Protein AF-A0A0L7LLS7-F1 (afdb_monomer)

Mean predicted aligned error: 15.56 Å

Solvent-accessible surface area (backbone atoms only — not comparable to full-atom values): 14323 Å² total; per-residue (Å²): 108,68,72,57,52,52,52,50,52,53,51,54,49,49,51,39,34,71,76,66,69,44,59,90,90,52,70,47,60,61,47,52,58,50,48,59,51,53,50,59,63,59,67,70,51,88,81,67,84,82,87,71,88,82,90,81,85,91,78,94,68,90,69,80,77,85,80,87,84,88,78,66,61,85,82,55,68,46,72,83,55,52,73,62,90,47,71,70,54,40,47,53,67,42,40,79,67,42,62,80,73,44,70,85,58,64,77,64,67,80,90,75,80,84,86,78,86,76,89,86,85,91,55,72,74,63,46,52,56,47,60,68,41,44,65,59,52,52,52,53,48,52,52,50,55,49,51,52,53,50,52,51,51,47,53,50,50,38,64,62,29,41,47,67,62,52,34,56,51,48,52,43,44,71,64,67,78,49,90,67,57,68,62,63,56,50,56,51,47,58,35,90,72,42,46,53,50,66,54,41,49,35,54,50,51,42,46,55,75,65,40,96,72,49,75,74,54,49,55,52,50,49,54,39,35,52,74,51,70,43,131

InterPro domains:
  IPR001619 Sec1-like protein [PF00995] (2-97)
  IPR001619 Sec1-like protein [PF00995] (98-221)
  IPR001619 Sec1-like protein [PTHR11679] (2-94)
  IPR027482 Sec1-like, domain 2 [G3DSA:3.40.50.1910] (1-133)
  IPR036045 Sec1-like superfamily [SSF56815] (2-230)

Radius of gyration: 28.23 Å; Cα contacts (8 Å, |Δi|>4): 105; chains: 1; bounding box: 62×73×53 Å

Sequence (231 aa):
MEAIMDNIVESLFSVFVTLGQNTKGNAAEMVAKKLDKKLRENLWDARNNLFHGNTGQSGSFSFTRPMLILLDRNIDMATPLHHTWTYQALAHDVSSEAEVKKLKSSMGLDAESDVALSMVSDNTQRLTSAVNSLPQLMEKKRLIDMHTTIATAILNSIKSRRLDSFFELEEKVMSKSSSVESKAVIDLISDPTAGTEEDKMRLFIIYYLCTDVSEDEYKKFEGALMAANCD

Structure (mmCIF, N/CA/C/O backbone):
data_AF-A0A0L7LLS7-F1
#
_entry.id   AF-A0A0L7LLS7-F1
#
loop_
_atom_site.group_PDB
_atom_site.id
_atom_site.type_symbol
_atom_site.label_atom_id
_atom_site.label_alt_id
_atom_site.label_comp_id
_atom_site.label_asym_id
_atom_site.label_entity_id
_atom_site.label_seq_id
_atom_site.pdbx_PDB_ins_code
_atom_site.Cartn_x
_atom_site.Cartn_y
_atom_site.Cartn_z
_atom_site.occupancy
_atom_site.B_iso_or_equiv
_atom_site.auth_seq_id
_atom_site.auth_comp_id
_atom_site.auth_asym_id
_atom_site.auth_atom_id
_atom_site.pdbx_PDB_model_num
ATOM 1 N N . MET A 1 1 ? -14.155 -18.221 -12.609 1.00 67.88 1 MET A N 1
ATOM 2 C CA . MET A 1 1 ? -13.076 -18.675 -11.706 1.00 67.88 1 MET A CA 1
ATOM 3 C C . MET A 1 1 ? -12.082 -19.550 -12.458 1.00 67.88 1 MET A C 1
ATOM 5 O O . MET A 1 1 ? -10.920 -19.186 -12.477 1.00 67.88 1 MET A O 1
ATOM 9 N N . GLU A 1 2 ? -12.525 -20.598 -13.161 1.00 74.88 2 GLU A N 1
ATOM 10 C CA . GLU A 1 2 ? -11.646 -21.446 -13.997 1.00 74.88 2 GLU A CA 1
ATOM 11 C C . GLU A 1 2 ? -10.817 -20.656 -15.018 1.00 74.88 2 GLU A C 1
ATOM 13 O O . GLU A 1 2 ? -9.599 -20.720 -14.967 1.00 74.88 2 GLU A O 1
ATOM 18 N N . ALA A 1 3 ? -11.437 -19.773 -15.807 1.00 88.06 3 ALA A N 1
ATOM 19 C CA . ALA A 1 3 ? -10.700 -18.927 -16.755 1.00 88.06 3 ALA A CA 1
ATOM 20 C C . ALA A 1 3 ? -9.621 -18.028 -16.104 1.00 88.06 3 ALA A C 1
ATOM 22 O O . ALA A 1 3 ? -8.613 -17.713 -16.724 1.00 88.06 3 ALA A O 1
ATOM 23 N N . ILE A 1 4 ? -9.816 -17.605 -14.848 1.00 82.62 4 ILE A N 1
ATOM 24 C CA . ILE A 1 4 ? -8.813 -16.814 -14.113 1.00 82.62 4 ILE A CA 1
ATOM 25 C C . ILE A 1 4 ? -7.659 -17.721 -13.676 1.00 82.62 4 ILE A C 1
ATOM 27 O O . ILE A 1 4 ? -6.502 -17.325 -13.783 1.00 82.62 4 ILE A O 1
ATOM 31 N N . MET A 1 5 ? -7.965 -18.938 -13.217 1.00 76.12 5 MET A N 1
ATOM 32 C CA . MET A 1 5 ? -6.947 -19.925 -12.855 1.00 76.12 5 MET A CA 1
ATOM 33 C C . MET A 1 5 ? -6.096 -20.314 -14.065 1.00 76.12 5 MET A C 1
ATOM 35 O O . MET A 1 5 ? -4.872 -20.315 -13.953 1.00 76.12 5 MET A O 1
ATOM 39 N N . ASP A 1 6 ? -6.717 -20.553 -15.219 1.00 75.81 6 ASP A N 1
ATOM 40 C CA . ASP A 1 6 ? -6.006 -20.880 -16.458 1.00 75.81 6 ASP A CA 1
ATOM 41 C C . ASP A 1 6 ? -5.061 -19.742 -16.869 1.00 75.81 6 ASP A C 1
ATOM 43 O O . ASP A 1 6 ? -3.876 -19.974 -17.106 1.00 75.81 6 ASP A O 1
ATOM 47 N N . ASN A 1 7 ? -5.529 -18.489 -16.809 1.00 86.44 7 ASN A N 1
ATOM 48 C CA . ASN A 1 7 ? -4.692 -17.315 -17.075 1.00 86.44 7 ASN A CA 1
ATOM 49 C C . ASN A 1 7 ? -3.502 -17.189 -16.103 1.00 86.44 7 ASN A C 1
ATOM 51 O O . ASN A 1 7 ? -2.398 -16.825 -16.520 1.00 86.44 7 ASN A O 1
ATOM 55 N N . ILE A 1 8 ? -3.699 -17.477 -14.809 1.00 81.44 8 ILE A N 1
ATOM 56 C CA . ILE A 1 8 ? -2.616 -17.463 -13.810 1.00 81.44 8 ILE A CA 1
ATOM 57 C C . ILE A 1 8 ? -1.585 -18.546 -14.143 1.00 81.44 8 ILE A C 1
ATOM 59 O O . ILE A 1 8 ? -0.383 -18.272 -14.136 1.00 81.44 8 ILE A O 1
ATOM 63 N N . VAL A 1 9 ? -2.039 -19.758 -14.468 1.00 78.25 9 VAL A N 1
ATOM 64 C CA . VAL A 1 9 ? -1.168 -20.887 -14.821 1.00 78.25 9 VAL A CA 1
ATOM 65 C C . VAL A 1 9 ? -0.362 -20.585 -16.085 1.00 78.25 9 VAL A C 1
ATOM 67 O O . VAL A 1 9 ? 0.855 -20.785 -16.091 1.00 78.25 9 VAL A O 1
ATOM 70 N N . GLU A 1 10 ? -0.995 -20.047 -17.129 1.00 77.44 10 GLU A N 1
ATOM 71 C CA . GLU A 1 10 ? -0.319 -19.650 -18.370 1.00 77.44 10 GLU A CA 1
ATOM 72 C C . GLU A 1 10 ? 0.699 -18.525 -18.143 1.00 77.44 10 GLU A C 1
ATOM 74 O O . GLU A 1 10 ? 1.818 -18.578 -18.664 1.00 77.44 10 GLU A O 1
ATOM 79 N N . SER A 1 11 ? 0.357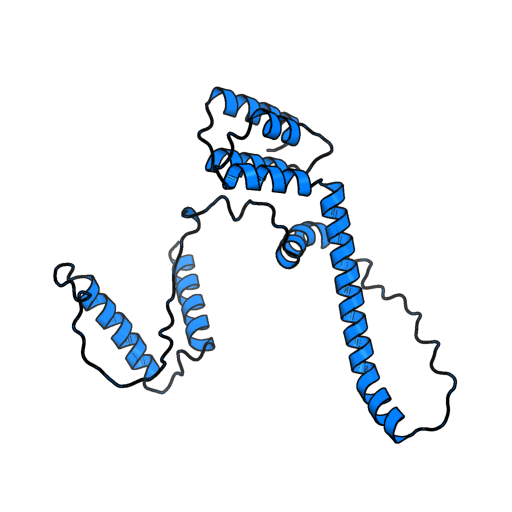 -17.538 -17.310 1.00 81.19 11 SER A N 1
ATOM 80 C CA . SER A 1 11 ? 1.253 -16.428 -16.967 1.00 81.19 11 SER A CA 1
ATOM 81 C C . SER A 1 11 ? 2.474 -16.907 -16.180 1.00 81.19 11 SER A C 1
ATOM 83 O O . SER A 1 11 ? 3.606 -16.566 -16.526 1.00 81.19 11 SER A O 1
ATOM 85 N N . LEU A 1 12 ? 2.275 -17.757 -15.164 1.00 78.56 12 LEU A N 1
ATOM 86 C CA . LEU A 1 12 ? 3.371 -18.371 -14.409 1.00 78.56 12 LEU A CA 1
ATOM 87 C C . LEU A 1 12 ? 4.253 -19.229 -15.322 1.00 78.56 12 LEU A C 1
ATOM 89 O O . LEU A 1 12 ? 5.480 -19.147 -15.255 1.00 78.56 12 LEU A O 1
ATOM 93 N N . PHE A 1 13 ? 3.646 -20.005 -16.223 1.00 74.56 13 PHE A N 1
ATOM 94 C CA . PHE A 1 13 ? 4.376 -20.789 -17.215 1.00 74.56 13 PHE A CA 1
ATOM 95 C C . PHE A 1 13 ? 5.236 -19.903 -18.131 1.00 74.56 13 PHE A C 1
ATOM 97 O O . PHE A 1 13 ? 6.405 -20.217 -18.358 1.00 74.56 13 PHE A O 1
ATOM 104 N N . SER A 1 14 ? 4.704 -18.772 -18.603 1.00 74.88 14 SER A N 1
ATOM 105 C CA . SER A 1 14 ? 5.445 -17.795 -19.413 1.00 74.88 14 SER A CA 1
ATOM 106 C C . SER A 1 14 ? 6.657 -17.218 -18.672 1.00 74.88 14 SER A C 1
ATOM 108 O O . SER A 1 14 ? 7.746 -17.119 -19.245 1.00 74.88 14 SER A O 1
ATOM 110 N N . VAL A 1 15 ? 6.514 -16.912 -17.377 1.00 77.38 15 VAL A N 1
ATOM 111 C CA . VAL A 1 15 ? 7.628 -16.456 -16.528 1.00 77.38 15 VAL A CA 1
ATOM 112 C C . VAL A 1 15 ? 8.714 -17.527 -16.439 1.00 77.38 15 VAL A C 1
ATOM 114 O O . VAL A 1 15 ? 9.890 -17.215 -16.625 1.00 77.38 15 VAL A O 1
ATOM 117 N N . PHE A 1 16 ? 8.348 -18.797 -16.243 1.00 66.44 16 PHE A N 1
ATOM 118 C CA . PHE A 1 16 ? 9.320 -19.893 -16.252 1.00 66.44 16 PHE A CA 1
ATOM 119 C C . PHE A 1 16 ? 10.030 -20.017 -17.604 1.00 66.44 16 PHE A C 1
ATOM 121 O O . PHE A 1 16 ? 11.257 -20.081 -17.647 1.00 66.44 16 PHE A O 1
ATOM 128 N N . VAL A 1 17 ? 9.297 -19.984 -18.717 1.00 65.25 17 VAL A N 1
ATOM 129 C CA . VAL A 1 17 ? 9.894 -20.020 -20.063 1.00 65.25 17 VAL A CA 1
ATOM 130 C C . VAL A 1 17 ? 10.884 -18.862 -20.258 1.00 65.25 17 VAL A C 1
ATOM 132 O O . VAL A 1 17 ? 12.006 -19.088 -20.713 1.00 65.25 17 VAL A O 1
ATOM 135 N N . THR A 1 18 ? 10.499 -17.648 -19.854 1.00 66.75 18 THR A N 1
ATOM 136 C CA . THR A 1 18 ? 11.281 -16.410 -20.026 1.00 66.75 18 THR A CA 1
ATOM 137 C C . THR A 1 18 ? 12.520 -16.360 -19.137 1.00 66.75 18 THR A C 1
ATOM 139 O O . THR A 1 18 ? 13.579 -15.935 -19.592 1.00 66.75 18 THR A O 1
ATOM 142 N N . LEU A 1 19 ? 12.447 -16.880 -17.908 1.00 64.38 19 LEU A N 1
ATOM 143 C CA . LEU A 1 19 ? 13.608 -17.074 -17.026 1.00 64.38 19 LEU A CA 1
ATOM 144 C C . LEU A 1 19 ? 14.576 -18.163 -17.540 1.00 64.38 19 LEU A C 1
ATOM 146 O O . LEU A 1 19 ? 15.466 -18.605 -16.813 1.00 64.38 19 LEU A O 1
ATOM 150 N N . GLY A 1 20 ? 14.406 -18.617 -18.787 1.00 52.91 20 GLY A N 1
ATOM 151 C CA . GLY A 1 20 ? 15.216 -19.651 -19.422 1.00 52.91 20 GLY A CA 1
ATOM 152 C C . GLY A 1 20 ? 14.898 -21.057 -18.920 1.00 52.91 20 GLY A C 1
ATOM 153 O O . GLY A 1 20 ? 15.636 -21.990 -19.224 1.00 52.91 20 GLY A O 1
ATOM 154 N N . GLN A 1 21 ? 13.802 -21.234 -18.176 1.00 53.66 21 GLN A N 1
ATOM 155 C CA . GLN A 1 21 ? 13.393 -22.524 -17.614 1.00 53.66 21 GLN A CA 1
ATOM 156 C C . GLN A 1 21 ? 12.500 -23.337 -18.562 1.00 53.66 21 GLN A C 1
ATOM 158 O O . GLN A 1 21 ? 11.900 -24.314 -18.123 1.00 53.66 21 GLN A O 1
ATOM 163 N N . ASN A 1 22 ? 12.411 -22.994 -19.857 1.00 47.44 22 ASN A N 1
ATOM 164 C CA . ASN A 1 22 ? 11.927 -23.932 -20.880 1.00 47.44 22 ASN A CA 1
ATOM 165 C C . ASN A 1 22 ? 12.306 -23.514 -22.313 1.00 47.44 22 ASN A C 1
ATOM 167 O O . ASN A 1 22 ? 11.596 -22.762 -22.976 1.00 47.44 22 ASN A O 1
ATOM 171 N N . THR A 1 23 ? 13.397 -24.074 -22.837 1.00 43.59 23 THR A N 1
ATOM 172 C CA . THR A 1 23 ? 13.680 -24.101 -24.278 1.00 43.59 23 THR A CA 1
ATOM 173 C C . THR A 1 23 ? 12.874 -25.236 -24.920 1.00 43.59 23 THR A C 1
ATOM 175 O O . THR A 1 23 ? 13.071 -26.410 -24.602 1.00 43.59 23 THR A O 1
ATOM 178 N N . LYS A 1 24 ? 11.930 -24.926 -25.820 1.00 45.88 24 LYS A N 1
ATOM 179 C CA . LYS A 1 24 ? 11.211 -25.978 -26.559 1.00 45.88 24 LYS A CA 1
ATOM 180 C C . LYS A 1 24 ? 12.079 -26.512 -27.698 1.00 45.88 24 LYS A C 1
ATOM 182 O O . LYS A 1 24 ? 12.560 -25.752 -28.532 1.00 45.88 24 LYS A O 1
ATOM 187 N N . GLY A 1 25 ? 12.264 -27.832 -27.687 1.00 46.75 25 GLY A N 1
ATOM 188 C CA . GLY A 1 25 ? 13.054 -28.609 -28.647 1.00 46.75 25 GLY A CA 1
ATOM 189 C C . GLY A 1 25 ? 14.036 -29.596 -28.002 1.00 46.75 25 GLY A C 1
ATOM 190 O O . GLY A 1 25 ? 14.553 -30.469 -28.689 1.00 46.75 25 GLY A O 1
ATOM 191 N N . ASN A 1 26 ? 14.285 -29.499 -26.691 1.00 52.91 26 ASN A N 1
ATOM 192 C CA . ASN A 1 26 ? 15.220 -30.376 -25.979 1.00 52.91 26 ASN A CA 1
ATOM 193 C C . ASN A 1 26 ? 14.684 -30.755 -24.579 1.00 52.91 26 ASN A C 1
ATOM 195 O O . ASN A 1 26 ? 13.595 -30.337 -24.194 1.00 52.91 26 ASN A O 1
ATOM 199 N N . ALA A 1 27 ? 15.437 -31.564 -23.828 1.00 48.50 27 ALA A N 1
ATOM 200 C CA . ALA A 1 27 ? 15.096 -32.262 -22.577 1.00 48.50 27 ALA A CA 1
ATOM 201 C C . ALA A 1 27 ? 14.239 -31.529 -21.508 1.00 48.50 27 ALA A C 1
ATOM 203 O O . ALA A 1 27 ? 13.643 -32.207 -20.671 1.00 48.50 27 ALA A O 1
ATOM 204 N N . ALA A 1 28 ? 14.122 -30.199 -21.524 1.00 46.31 28 ALA A N 1
ATOM 205 C CA . ALA A 1 28 ? 13.346 -29.407 -20.565 1.00 46.31 28 ALA A CA 1
ATOM 206 C C . ALA A 1 28 ? 11.835 -29.738 -20.557 1.00 46.31 28 ALA A C 1
ATOM 208 O O . ALA A 1 28 ? 11.249 -29.875 -19.484 1.00 46.31 28 ALA A O 1
ATOM 209 N N . GLU A 1 29 ? 11.215 -30.016 -21.714 1.00 57.31 29 GLU A N 1
ATOM 210 C CA . GLU A 1 29 ? 9.800 -30.435 -21.770 1.00 57.31 29 GLU A CA 1
ATOM 211 C C . GLU A 1 29 ? 9.583 -31.842 -21.171 1.00 57.31 29 GLU A C 1
ATOM 213 O O . GLU A 1 29 ? 8.598 -32.090 -20.469 1.00 57.31 29 GLU A O 1
ATOM 218 N N . MET A 1 30 ? 10.532 -32.764 -21.385 1.00 50.66 30 MET A N 1
ATOM 219 C CA . MET A 1 30 ? 10.508 -34.090 -20.753 1.00 50.66 30 MET A CA 1
ATOM 220 C C . MET A 1 30 ? 10.742 -34.003 -19.243 1.00 50.66 30 MET A C 1
ATOM 222 O O . MET A 1 30 ? 10.157 -34.783 -18.493 1.00 50.66 30 MET A O 1
ATOM 226 N N . VAL A 1 31 ? 11.555 -33.051 -18.782 1.00 51.22 31 VAL A N 1
ATOM 227 C CA . VAL A 1 31 ? 11.782 -32.797 -17.355 1.00 51.22 31 VAL A CA 1
ATOM 228 C C . VAL A 1 31 ? 10.549 -32.158 -16.708 1.00 51.22 31 VAL A C 1
ATOM 230 O O . VAL A 1 31 ? 10.161 -32.622 -15.644 1.00 51.22 31 VAL A O 1
ATOM 233 N N . ALA A 1 32 ? 9.857 -31.214 -17.355 1.00 52.72 32 ALA A N 1
ATOM 234 C CA . ALA A 1 32 ? 8.624 -30.610 -16.833 1.00 52.72 32 ALA A CA 1
ATOM 235 C C . ALA A 1 32 ? 7.467 -31.625 -16.715 1.00 52.72 32 ALA A C 1
ATOM 237 O O . ALA A 1 32 ? 6.837 -31.719 -15.663 1.00 52.72 32 ALA A O 1
ATOM 238 N N . LYS A 1 33 ? 7.253 -32.477 -17.733 1.00 56.69 33 LYS A N 1
ATOM 239 C CA . LYS A 1 33 ? 6.264 -33.578 -17.672 1.00 56.69 33 LYS A CA 1
ATOM 240 C C . LYS A 1 33 ? 6.640 -34.675 -16.657 1.00 56.69 33 LYS A C 1
ATOM 242 O O . LYS A 1 33 ? 5.753 -35.265 -16.043 1.00 56.69 33 LYS A O 1
ATOM 247 N N . LYS A 1 34 ? 7.935 -34.959 -16.440 1.00 53.25 34 LYS A N 1
ATOM 248 C CA . LYS A 1 34 ? 8.417 -35.952 -15.450 1.00 53.25 34 LYS A CA 1
ATOM 249 C C . LYS A 1 34 ? 8.446 -35.390 -14.020 1.00 53.25 34 LYS A C 1
ATOM 251 O O . LYS A 1 34 ? 8.280 -36.160 -13.080 1.00 53.25 34 LYS A O 1
ATOM 256 N N . LEU A 1 35 ? 8.608 -34.075 -13.859 1.00 53.53 35 LEU A N 1
ATOM 257 C CA . LEU A 1 35 ? 8.527 -33.352 -12.587 1.00 53.53 35 LEU A CA 1
ATOM 258 C C . LEU A 1 35 ? 7.075 -33.262 -12.100 1.00 53.53 35 LEU A C 1
ATOM 260 O O . LEU A 1 35 ? 6.813 -33.610 -10.953 1.00 53.53 35 LEU A O 1
ATOM 264 N N . ASP A 1 36 ? 6.135 -32.929 -12.989 1.00 54.88 36 ASP A N 1
ATOM 265 C CA . ASP A 1 36 ? 4.694 -32.923 -12.701 1.00 54.88 36 ASP A CA 1
ATOM 266 C C . ASP A 1 36 ? 4.163 -34.326 -12.331 1.00 54.88 36 ASP A C 1
ATOM 268 O O . ASP A 1 36 ? 3.412 -34.487 -11.368 1.00 54.88 36 ASP A O 1
ATOM 272 N N . LYS A 1 37 ? 4.648 -35.379 -13.011 1.00 60.44 37 LYS A N 1
ATOM 273 C CA . LYS A 1 37 ? 4.306 -36.775 -12.684 1.00 60.44 37 LYS A CA 1
ATOM 274 C C . LYS A 1 37 ? 4.916 -37.257 -11.354 1.00 60.44 37 LYS A C 1
ATOM 276 O O . LYS A 1 37 ? 4.242 -37.928 -10.580 1.00 60.44 37 LYS A O 1
ATOM 281 N N . LYS A 1 38 ? 6.168 -36.891 -11.046 1.00 46.69 38 LYS A N 1
ATOM 282 C CA . LYS A 1 38 ? 6.896 -37.355 -9.844 1.00 46.69 38 LYS A CA 1
ATOM 283 C C . LYS A 1 38 ? 6.544 -36.586 -8.560 1.00 46.69 38 LYS A C 1
ATOM 285 O O . LYS A 1 38 ? 6.716 -37.138 -7.473 1.00 46.69 38 LYS A O 1
ATOM 290 N N . LEU A 1 39 ? 6.028 -35.358 -8.684 1.00 49.91 39 LEU A N 1
ATOM 291 C CA . LEU 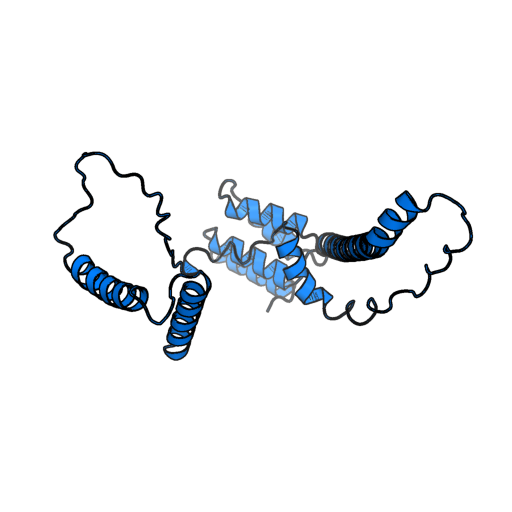A 1 39 ? 5.378 -34.611 -7.597 1.00 49.91 39 LEU A CA 1
ATOM 292 C C . LEU A 1 39 ? 4.020 -35.229 -7.232 1.00 49.91 39 LEU A C 1
ATOM 294 O O . LEU A 1 39 ? 3.749 -35.413 -6.050 1.00 49.91 39 LEU A O 1
ATOM 298 N N . ARG A 1 40 ? 3.209 -35.638 -8.220 1.00 51.75 40 ARG A N 1
ATOM 299 C CA . ARG A 1 40 ? 1.923 -36.322 -7.974 1.00 51.75 40 ARG A CA 1
ATOM 300 C C . ARG A 1 40 ? 2.080 -37.714 -7.354 1.00 51.75 40 ARG A C 1
ATOM 302 O O . ARG A 1 40 ? 1.283 -38.070 -6.498 1.00 51.75 40 ARG A O 1
ATOM 309 N N . GLU A 1 41 ? 3.108 -38.477 -7.734 1.00 52.22 41 GLU A N 1
ATOM 310 C CA . GLU A 1 41 ? 3.344 -39.832 -7.196 1.00 52.22 41 GLU A CA 1
ATOM 311 C C . GLU A 1 41 ? 3.921 -39.843 -5.763 1.00 52.22 41 GLU A C 1
ATOM 313 O O . GLU A 1 41 ? 3.645 -40.773 -5.018 1.00 52.22 41 GLU A O 1
ATOM 318 N N . ASN A 1 42 ? 4.678 -38.819 -5.337 1.00 42.16 42 ASN A N 1
ATOM 319 C CA . ASN A 1 42 ? 5.290 -38.780 -3.993 1.00 42.16 42 ASN A CA 1
ATOM 320 C C . ASN A 1 42 ? 4.556 -37.904 -2.965 1.00 42.16 42 ASN A C 1
ATOM 322 O O . ASN A 1 42 ? 4.875 -37.982 -1.783 1.00 42.16 42 ASN A O 1
ATOM 326 N N . LEU A 1 43 ? 3.599 -37.068 -3.376 1.00 49.75 43 LEU A N 1
ATOM 327 C CA . LEU A 1 43 ? 2.794 -36.273 -2.438 1.00 49.75 43 LEU A CA 1
ATOM 328 C C . LEU A 1 43 ? 1.504 -36.984 -2.000 1.00 49.75 43 LEU A C 1
ATOM 330 O O . LEU A 1 43 ? 0.910 -36.580 -1.005 1.00 49.75 43 LEU A O 1
ATOM 334 N N . TRP A 1 44 ? 1.082 -38.045 -2.701 1.00 50.72 44 TRP A N 1
ATOM 335 C CA . TRP A 1 44 ? -0.111 -38.819 -2.328 1.00 50.72 44 TRP A CA 1
ATOM 336 C C . TRP A 1 44 ? 0.179 -39.944 -1.318 1.00 50.72 44 TRP A C 1
ATOM 338 O O . TRP A 1 44 ? -0.712 -40.346 -0.573 1.00 50.72 44 TRP A O 1
ATOM 348 N N . ASP A 1 45 ? 1.431 -40.406 -1.219 1.00 46.78 45 ASP A N 1
ATOM 349 C CA . ASP A 1 45 ? 1.868 -41.371 -0.202 1.00 46.78 45 ASP A CA 1
ATOM 350 C C . ASP A 1 45 ? 2.389 -40.643 1.049 1.00 46.78 45 ASP A C 1
ATOM 352 O O . ASP A 1 45 ? 3.577 -40.639 1.381 1.00 46.78 45 ASP A O 1
ATOM 356 N N . ALA A 1 46 ? 1.458 -40.058 1.808 1.00 47.69 46 ALA A N 1
ATOM 357 C CA . ALA A 1 46 ? 1.674 -39.467 3.136 1.00 47.69 46 ALA A CA 1
ATOM 358 C C . ALA A 1 46 ? 2.045 -40.508 4.227 1.00 47.69 46 ALA A C 1
ATOM 360 O O . ALA A 1 46 ? 1.687 -40.374 5.398 1.00 47.69 46 ALA A O 1
ATOM 361 N N . ARG A 1 47 ? 2.750 -41.580 3.848 1.00 46.19 47 ARG A N 1
ATOM 362 C CA . ARG A 1 47 ? 3.258 -42.631 4.736 1.00 46.19 47 ARG A CA 1
ATOM 363 C C . ARG A 1 47 ? 4.764 -42.855 4.652 1.00 46.19 47 ARG A C 1
ATOM 365 O O . ARG A 1 47 ? 5.275 -43.605 5.478 1.00 46.19 47 ARG A O 1
ATOM 372 N N . ASN A 1 48 ? 5.485 -42.193 3.744 1.00 43.41 48 ASN A N 1
ATOM 373 C CA . ASN A 1 48 ? 6.937 -42.354 3.638 1.00 43.41 48 ASN A CA 1
ATOM 374 C C . ASN A 1 48 ? 7.666 -41.006 3.739 1.00 43.41 48 ASN A C 1
ATOM 376 O O . ASN A 1 48 ? 8.033 -40.375 2.750 1.00 43.41 48 ASN A O 1
ATOM 380 N N . ASN A 1 49 ? 7.869 -40.563 4.982 1.00 42.53 49 ASN A N 1
ATOM 381 C CA . ASN A 1 49 ? 8.652 -39.378 5.322 1.00 42.53 49 ASN A CA 1
ATOM 382 C C . ASN A 1 49 ? 10.129 -39.574 4.939 1.00 42.53 49 ASN A C 1
ATOM 384 O O . ASN A 1 49 ? 10.911 -40.125 5.709 1.00 42.53 49 ASN A O 1
ATOM 388 N N . LEU A 1 50 ? 10.516 -39.075 3.762 1.00 45.66 50 LEU A N 1
ATOM 389 C CA . LEU A 1 50 ? 11.880 -39.151 3.224 1.00 45.66 50 LEU A CA 1
ATOM 390 C C . LEU A 1 50 ? 12.691 -37.851 3.422 1.00 45.66 50 LEU A C 1
ATOM 392 O O . LEU A 1 50 ? 13.576 -37.537 2.629 1.00 45.66 50 LEU A O 1
ATOM 396 N N . PHE A 1 51 ? 12.388 -37.086 4.476 1.00 41.03 51 PHE A N 1
ATOM 397 C CA . PHE A 1 51 ? 13.158 -35.903 4.897 1.00 41.03 51 PHE A CA 1
ATOM 398 C C . PHE A 1 51 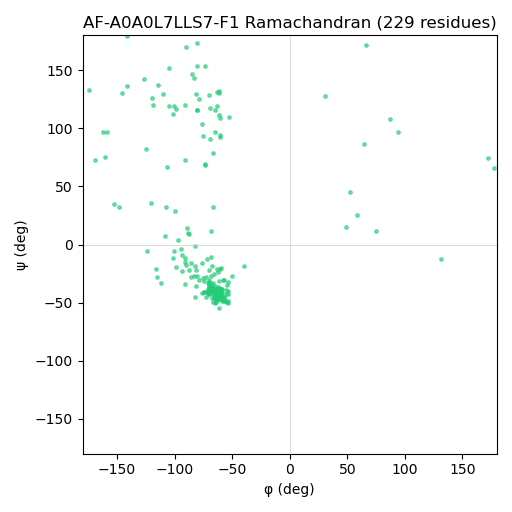? 13.708 -36.033 6.326 1.00 41.03 51 PHE A C 1
ATOM 400 O O . PHE A 1 51 ? 13.794 -35.053 7.057 1.00 41.03 51 PHE A O 1
ATOM 407 N N . HIS A 1 52 ? 14.107 -37.243 6.726 1.00 37.16 52 HIS A N 1
ATOM 408 C CA . HIS A 1 52 ? 15.071 -37.431 7.812 1.00 37.16 52 HIS A CA 1
ATOM 409 C C . HIS A 1 52 ? 16.297 -38.163 7.258 1.00 37.16 52 HIS A C 1
ATOM 411 O O . HIS A 1 52 ? 16.174 -39.146 6.531 1.00 37.16 52 HIS A O 1
ATOM 417 N N . GLY A 1 53 ? 17.462 -37.554 7.484 1.00 40.81 53 GLY A N 1
ATOM 418 C CA . GLY A 1 53 ? 18.617 -37.639 6.598 1.00 40.81 53 GLY A CA 1
ATOM 419 C C . GLY A 1 53 ? 19.490 -38.885 6.696 1.00 40.81 53 GLY A C 1
ATOM 420 O O . GLY A 1 53 ? 19.377 -39.698 7.607 1.00 40.81 53 GLY A O 1
ATOM 421 N N . ASN A 1 54 ? 20.450 -38.958 5.771 1.00 33.06 54 ASN A N 1
ATOM 422 C CA . ASN A 1 54 ? 21.737 -39.561 6.075 1.00 33.06 54 ASN A CA 1
ATOM 423 C C . ASN A 1 54 ? 22.872 -38.859 5.316 1.00 33.06 54 ASN A C 1
ATOM 425 O O . ASN A 1 54 ? 22.802 -38.602 4.115 1.00 33.06 54 ASN A O 1
ATOM 429 N N . THR A 1 55 ? 23.897 -38.519 6.082 1.00 49.12 55 THR A N 1
ATOM 430 C CA . THR A 1 55 ? 25.154 -37.861 5.724 1.00 49.12 55 THR A CA 1
ATOM 431 C C . THR A 1 55 ? 25.995 -38.699 4.757 1.00 49.12 55 THR A C 1
ATOM 433 O O . THR A 1 55 ? 26.252 -39.866 5.044 1.00 49.12 55 THR A O 1
ATOM 436 N N . GLY A 1 56 ? 26.488 -38.110 3.657 1.00 35.84 56 GLY A N 1
ATOM 437 C CA . GLY A 1 56 ? 27.376 -38.822 2.723 1.00 35.84 56 GLY A CA 1
ATOM 438 C C . GLY A 1 56 ? 27.812 -38.048 1.471 1.00 35.84 56 GLY A C 1
ATOM 439 O O . GLY A 1 56 ? 27.421 -38.403 0.372 1.00 35.84 56 GLY A O 1
ATOM 440 N N . GLN A 1 57 ? 28.587 -36.980 1.675 1.00 40.69 57 GLN A N 1
ATOM 441 C CA . GLN A 1 57 ? 29.622 -36.377 0.808 1.00 40.69 57 GLN A CA 1
ATOM 442 C C . GLN A 1 57 ? 29.572 -36.418 -0.750 1.00 40.69 57 GLN A C 1
ATOM 444 O O . GLN A 1 57 ? 29.685 -37.459 -1.386 1.00 40.69 57 GLN A O 1
ATOM 449 N N . SER A 1 58 ? 29.708 -35.193 -1.294 1.00 40.31 58 SER A N 1
ATOM 450 C CA . SER A 1 58 ? 30.649 -34.764 -2.357 1.00 40.31 58 SER A CA 1
ATOM 451 C C . SER A 1 58 ? 30.208 -34.771 -3.829 1.00 40.31 58 SER A C 1
ATOM 453 O O . SER A 1 58 ? 30.364 -35.742 -4.560 1.00 40.31 58 SER A O 1
ATOM 455 N N . GLY A 1 59 ? 29.793 -33.581 -4.286 1.00 38.34 59 GLY A N 1
ATOM 456 C CA . GLY A 1 59 ? 29.629 -33.201 -5.692 1.00 38.34 59 GLY A CA 1
ATOM 457 C C . GLY A 1 59 ? 28.965 -31.827 -5.818 1.00 38.34 59 GLY A C 1
ATOM 458 O O . GLY A 1 59 ? 27.772 -31.741 -6.087 1.00 38.34 59 GLY A O 1
ATOM 459 N N . SER A 1 60 ? 29.716 -30.754 -5.543 1.00 46.12 60 SER A N 1
ATOM 460 C CA . SER A 1 60 ? 29.224 -29.368 -5.564 1.00 46.12 60 SER A CA 1
ATOM 461 C C . SER A 1 60 ? 28.911 -28.907 -6.992 1.00 46.12 60 SER A C 1
ATOM 463 O O . SER A 1 60 ? 29.768 -28.368 -7.688 1.00 46.12 60 SER A O 1
ATOM 465 N N . PHE A 1 61 ? 27.669 -29.112 -7.428 1.00 41.62 61 PHE A N 1
ATOM 466 C CA . PHE A 1 61 ? 27.042 -28.270 -8.439 1.00 41.62 61 PHE A CA 1
ATOM 467 C C . PHE A 1 61 ? 26.102 -27.317 -7.706 1.00 41.62 61 PHE A C 1
ATOM 469 O O . PHE A 1 61 ? 25.099 -27.755 -7.140 1.00 41.62 61 PHE A O 1
ATOM 476 N N . SER A 1 62 ? 26.413 -26.019 -7.700 1.00 41.50 62 SER A N 1
ATOM 477 C CA . SER A 1 62 ? 25.520 -24.992 -7.161 1.00 41.50 62 SER A CA 1
ATOM 478 C C . SER A 1 62 ? 24.347 -24.765 -8.121 1.00 41.50 62 SER A C 1
ATOM 480 O O . SER A 1 62 ? 24.239 -23.732 -8.778 1.00 41.50 62 SER A O 1
ATOM 482 N N . PHE A 1 63 ? 23.464 -25.751 -8.238 1.00 46.34 63 PHE A N 1
ATOM 483 C CA . PHE A 1 63 ? 22.132 -25.517 -8.768 1.00 46.34 63 PHE A CA 1
ATOM 484 C C . PHE A 1 63 ? 21.338 -24.833 -7.664 1.00 46.34 63 PHE A C 1
ATOM 486 O O . PHE A 1 63 ? 20.916 -25.472 -6.698 1.00 46.34 63 PHE A O 1
ATOM 493 N N . THR A 1 64 ? 21.145 -23.523 -7.791 1.00 45.47 64 THR A N 1
ATOM 494 C CA . THR A 1 64 ? 20.106 -22.815 -7.051 1.00 45.47 64 THR A CA 1
ATOM 495 C C . THR A 1 64 ? 18.776 -23.427 -7.475 1.00 45.47 64 THR A C 1
ATOM 497 O O . THR A 1 64 ? 18.238 -23.091 -8.522 1.00 45.47 64 THR A O 1
ATOM 500 N N . ARG A 1 65 ? 18.270 -24.416 -6.726 1.00 53.91 65 ARG A N 1
ATOM 501 C CA . ARG A 1 65 ? 16.930 -24.958 -6.968 1.00 53.91 65 ARG A CA 1
ATOM 502 C C . ARG A 1 65 ? 15.943 -23.809 -6.762 1.00 53.91 65 ARG A C 1
ATOM 504 O O . ARG A 1 65 ? 15.823 -23.351 -5.625 1.00 53.91 65 ARG A O 1
ATOM 511 N N . PRO A 1 66 ? 15.278 -23.314 -7.817 1.00 60.50 66 PRO A N 1
ATOM 512 C CA . PRO A 1 66 ? 14.351 -22.213 -7.653 1.00 60.50 66 PRO A CA 1
ATOM 513 C C . PRO A 1 66 ? 13.131 -22.724 -6.883 1.00 60.50 66 PRO A C 1
ATO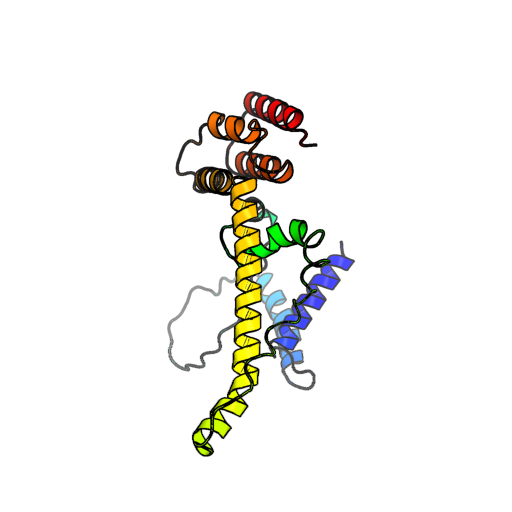M 515 O O . PRO A 1 66 ? 12.556 -23.758 -7.225 1.00 60.50 66 PRO A O 1
ATOM 518 N N . MET A 1 67 ? 12.765 -22.016 -5.819 1.00 70.56 67 MET A N 1
ATOM 519 C CA . MET A 1 67 ? 11.559 -22.273 -5.039 1.00 70.56 67 MET A CA 1
ATOM 520 C C . MET A 1 67 ? 10.499 -21.260 -5.467 1.00 70.56 67 MET A C 1
ATOM 522 O O . MET A 1 67 ? 10.712 -20.058 -5.329 1.00 70.56 67 MET A O 1
ATOM 526 N N . LEU A 1 68 ? 9.370 -21.741 -5.990 1.00 76.69 68 LEU A N 1
ATOM 527 C CA . LEU A 1 68 ? 8.175 -20.919 -6.167 1.00 76.69 68 LEU A CA 1
ATOM 528 C C . LEU A 1 68 ? 7.325 -21.048 -4.904 1.00 76.69 68 LEU A C 1
ATOM 530 O O . LEU A 1 68 ? 6.897 -22.150 -4.565 1.00 76.69 68 LEU A O 1
ATOM 534 N N . ILE A 1 69 ? 7.082 -19.928 -4.228 1.00 78.44 69 ILE A N 1
ATOM 535 C CA . ILE A 1 69 ? 6.153 -19.852 -3.101 1.00 78.44 69 ILE A CA 1
ATOM 536 C C . ILE A 1 69 ? 4.890 -19.165 -3.613 1.00 78.44 69 ILE A C 1
ATOM 538 O O . ILE A 1 69 ? 4.947 -18.029 -4.078 1.00 78.44 69 ILE A O 1
ATOM 542 N N . LEU A 1 70 ? 3.763 -19.869 -3.547 1.00 79.94 70 LEU A N 1
ATOM 543 C CA . LEU A 1 70 ? 2.451 -19.302 -3.828 1.00 79.94 70 LEU A CA 1
ATOM 544 C C . LEU A 1 70 ? 1.794 -18.965 -2.497 1.00 79.94 70 LEU A C 1
ATOM 546 O O . LEU A 1 70 ? 1.559 -19.852 -1.678 1.00 79.94 70 LEU A O 1
ATOM 550 N N . LEU A 1 71 ? 1.537 -17.678 -2.293 1.00 80.81 71 LEU A N 1
ATOM 551 C CA . LEU A 1 71 ? 0.821 -17.164 -1.137 1.00 80.81 71 LEU A CA 1
ATOM 552 C C . LEU A 1 71 ? -0.493 -16.565 -1.619 1.00 80.81 71 LEU A C 1
ATOM 554 O O . LEU A 1 71 ? -0.533 -15.867 -2.634 1.00 80.81 71 LEU A O 1
ATOM 558 N N . ASP A 1 72 ? -1.552 -16.840 -0.878 1.00 86.31 72 ASP A N 1
ATOM 559 C CA . ASP A 1 72 ? -2.823 -16.151 -1.031 1.00 86.31 72 ASP A CA 1
ATOM 560 C C . ASP A 1 72 ? -2.781 -14.857 -0.201 1.00 86.31 72 ASP A C 1
ATOM 562 O O . ASP A 1 72 ? -2.135 -14.793 0.845 1.00 86.31 72 ASP A O 1
ATOM 566 N N . ARG A 1 73 ? -3.445 -13.803 -0.677 1.00 84.62 73 ARG A N 1
ATOM 567 C CA . ARG A 1 73 ? -3.520 -12.499 -0.005 1.00 84.62 73 ARG A CA 1
ATOM 568 C C . ARG A 1 73 ? -4.311 -12.555 1.296 1.00 84.62 73 ARG A C 1
ATOM 570 O O . ARG A 1 73 ? -4.136 -11.677 2.130 1.00 84.62 73 ARG A O 1
ATOM 577 N N . ASN A 1 74 ? -5.127 -13.589 1.496 1.00 83.19 74 ASN A N 1
ATOM 578 C CA . ASN A 1 74 ? -5.808 -13.825 2.770 1.00 83.19 74 ASN A CA 1
ATOM 579 C C . ASN A 1 74 ? -4.850 -14.018 3.962 1.00 83.19 74 ASN A C 1
ATOM 581 O O . ASN A 1 74 ? -5.276 -13.833 5.098 1.00 83.19 74 ASN A O 1
ATOM 585 N N . ILE A 1 75 ? -3.576 -14.358 3.721 1.00 84.44 75 ILE A N 1
ATOM 586 C CA . ILE A 1 75 ? -2.578 -14.507 4.785 1.00 84.44 75 ILE A CA 1
ATOM 587 C C . ILE A 1 75 ? -2.237 -13.163 5.433 1.00 84.44 75 ILE A C 1
ATOM 589 O O . ILE A 1 75 ? -1.834 -13.130 6.593 1.00 84.44 75 ILE A O 1
ATOM 593 N N . ASP A 1 76 ? -2.386 -12.069 4.680 1.00 84.94 76 ASP A N 1
ATOM 594 C CA . ASP A 1 76 ? -2.058 -10.721 5.119 1.00 84.94 76 ASP A CA 1
ATOM 595 C C . ASP A 1 76 ? -2.809 -9.670 4.288 1.00 84.94 76 ASP A C 1
ATOM 597 O O . ASP A 1 76 ? -2.402 -9.271 3.189 1.00 84.94 76 ASP A O 1
ATOM 601 N N . MET A 1 77 ? -3.930 -9.219 4.847 1.00 85.50 77 MET A N 1
ATOM 602 C CA . MET A 1 77 ? -4.752 -8.152 4.279 1.00 85.50 77 MET A CA 1
ATOM 603 C C . MET A 1 77 ? -4.369 -6.757 4.790 1.00 85.50 77 MET A C 1
ATOM 605 O O . MET A 1 77 ? -4.831 -5.774 4.216 1.00 85.50 77 MET A O 1
ATOM 609 N N . ALA A 1 78 ? -3.531 -6.651 5.828 1.00 85.88 78 ALA A N 1
ATOM 610 C CA . ALA A 1 78 ? -3.165 -5.370 6.432 1.00 85.88 78 ALA A CA 1
ATOM 611 C C . ALA A 1 78 ? -2.036 -4.681 5.650 1.00 85.88 78 ALA A C 1
ATOM 613 O O . ALA A 1 78 ? -2.150 -3.504 5.312 1.00 85.88 78 ALA A O 1
ATOM 614 N N . THR A 1 79 ? -0.989 -5.422 5.268 1.00 88.44 79 THR A N 1
ATOM 615 C CA . THR A 1 79 ? 0.161 -4.879 4.516 1.00 88.44 79 THR A CA 1
ATOM 616 C C . THR A 1 79 ? -0.207 -4.133 3.225 1.00 88.44 79 THR A C 1
ATOM 618 O O . THR A 1 79 ? 0.405 -3.107 2.944 1.00 88.44 79 THR A O 1
ATOM 621 N N . PRO A 1 80 ? -1.181 -4.583 2.413 1.00 86.44 80 PRO A N 1
ATOM 622 C CA . PRO A 1 80 ? -1.577 -3.869 1.198 1.00 86.44 80 PRO A CA 1
ATOM 623 C C . PRO A 1 80 ? -2.315 -2.551 1.437 1.00 86.44 80 PRO A C 1
ATOM 625 O O . PRO A 1 80 ? -2.405 -1.745 0.516 1.00 86.44 80 PRO A O 1
ATOM 628 N N . LEU A 1 81 ? -2.913 -2.390 2.618 1.00 87.69 81 LEU A N 1
ATOM 629 C CA . LEU A 1 81 ? -3.674 -1.202 3.002 1.00 87.69 81 LEU A CA 1
ATOM 630 C C . LEU A 1 81 ? -2.803 -0.190 3.748 1.00 87.69 81 LEU A C 1
ATOM 632 O O . LEU A 1 81 ? -3.141 0.988 3.769 1.00 87.69 81 LEU A O 1
ATOM 636 N N . HIS A 1 82 ? -1.709 -0.660 4.349 1.00 89.00 82 HIS A N 1
ATOM 637 C CA . HIS A 1 82 ? -0.760 0.142 5.104 1.00 89.00 82 HIS A CA 1
ATOM 638 C C . HIS A 1 82 ? -0.108 1.211 4.226 1.00 89.00 82 HIS A C 1
ATOM 640 O O . HIS A 1 82 ? 0.429 0.915 3.152 1.00 89.00 82 HIS A O 1
ATOM 646 N N . HIS A 1 83 ? -0.078 2.445 4.719 1.00 89.19 83 HIS A N 1
ATOM 647 C CA . HIS A 1 83 ? 0.630 3.530 4.065 1.00 89.19 83 HIS A CA 1
ATOM 648 C C . HIS A 1 83 ? 2.117 3.201 3.997 1.00 89.19 83 HIS A C 1
ATOM 650 O O . HIS A 1 83 ? 2.753 2.809 4.969 1.00 89.19 83 HIS A O 1
ATOM 656 N N . THR A 1 84 ? 2.720 3.334 2.827 1.00 86.00 84 THR A N 1
ATOM 657 C CA . THR A 1 84 ? 4.1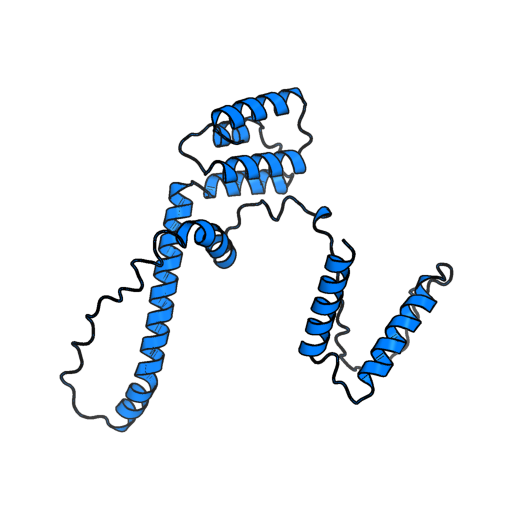37 3.005 2.653 1.00 86.00 84 THR A CA 1
ATOM 658 C C . THR A 1 84 ? 4.976 4.273 2.561 1.00 86.00 84 THR A C 1
ATOM 660 O O . THR A 1 84 ? 4.516 5.304 2.086 1.00 86.00 84 THR A O 1
ATOM 663 N N . TRP A 1 85 ? 6.244 4.198 2.978 1.00 85.94 85 TRP A N 1
ATOM 664 C CA . TRP A 1 85 ? 7.177 5.335 2.904 1.00 85.94 85 TRP A CA 1
ATOM 665 C C . TRP A 1 85 ? 8.263 5.173 1.831 1.00 85.94 85 TRP A C 1
ATOM 667 O O . TRP A 1 85 ? 9.216 5.949 1.749 1.00 85.94 85 TRP A O 1
ATOM 677 N N . THR A 1 86 ? 8.167 4.138 0.996 1.00 88.25 86 THR A N 1
ATOM 678 C CA . THR A 1 86 ? 9.163 3.919 -0.060 1.00 88.25 86 THR A CA 1
ATOM 679 C C . T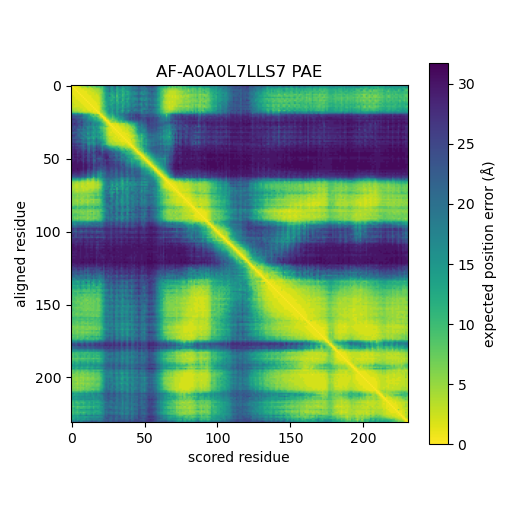HR A 1 86 ? 8.840 4.774 -1.280 1.00 88.25 86 THR A C 1
ATOM 681 O O . THR A 1 86 ? 7.678 4.936 -1.638 1.00 88.25 86 THR A O 1
ATOM 684 N N . TYR A 1 87 ? 9.870 5.301 -1.953 1.00 85.88 87 TYR A N 1
ATOM 685 C CA . TYR A 1 87 ? 9.687 6.180 -3.114 1.00 85.88 87 TYR A CA 1
ATOM 686 C C . TYR A 1 87 ? 8.798 5.558 -4.199 1.00 85.88 87 TYR A C 1
ATOM 688 O O . TYR A 1 87 ? 7.935 6.238 -4.735 1.00 85.88 87 TYR A O 1
ATOM 696 N N . GLN A 1 88 ? 8.983 4.271 -4.506 1.00 85.69 88 GLN A N 1
ATOM 697 C CA . GLN A 1 88 ? 8.209 3.582 -5.539 1.00 85.69 88 GLN A CA 1
ATOM 698 C C . GLN A 1 88 ? 6.731 3.436 -5.164 1.00 85.69 88 GLN A C 1
ATOM 700 O O . GLN A 1 88 ? 5.869 3.634 -6.016 1.00 85.69 88 GLN A O 1
ATOM 705 N N . ALA A 1 89 ? 6.441 3.088 -3.913 1.00 84.19 89 ALA A N 1
ATOM 706 C CA . ALA A 1 89 ? 5.072 2.867 -3.474 1.00 84.19 89 ALA A CA 1
ATOM 707 C C . ALA A 1 89 ? 4.326 4.197 -3.279 1.00 84.19 89 ALA A C 1
ATOM 709 O O . ALA A 1 89 ? 3.246 4.365 -3.828 1.00 84.19 89 ALA A O 1
ATOM 710 N N . LEU A 1 90 ? 4.975 5.210 -2.692 1.00 84.75 90 LEU A N 1
ATOM 711 C CA . LEU A 1 90 ? 4.451 6.579 -2.668 1.00 84.75 90 LEU A CA 1
ATOM 712 C C . LEU A 1 90 ? 4.249 7.147 -4.074 1.00 84.75 90 LEU A C 1
ATOM 714 O O . LEU A 1 90 ? 3.281 7.856 -4.319 1.00 84.75 90 LEU A O 1
ATOM 718 N N . ALA A 1 91 ? 5.154 6.856 -5.013 1.00 83.00 91 ALA A N 1
ATOM 719 C CA . ALA A 1 91 ? 4.967 7.262 -6.398 1.00 83.00 91 ALA A CA 1
ATOM 720 C C . ALA A 1 91 ? 3.734 6.591 -7.005 1.00 83.00 91 ALA A C 1
ATOM 722 O O . ALA A 1 91 ? 2.985 7.273 -7.684 1.00 83.00 91 ALA A O 1
ATOM 723 N N . HIS A 1 92 ? 3.495 5.305 -6.747 1.00 82.38 92 HIS A N 1
ATOM 724 C CA . HIS A 1 92 ? 2.298 4.601 -7.210 1.00 82.38 92 HIS A CA 1
ATOM 725 C C . HIS A 1 92 ? 1.011 5.183 -6.597 1.00 82.38 92 HIS A C 1
ATOM 727 O O . HIS A 1 92 ? 0.078 5.510 -7.331 1.00 82.38 92 HIS A O 1
ATOM 733 N N . ASP A 1 93 ? 1.004 5.402 -5.282 1.00 77.06 93 ASP A N 1
ATOM 734 C CA . ASP A 1 93 ? -0.156 5.904 -4.535 1.00 77.06 93 ASP A CA 1
ATOM 735 C C . ASP A 1 93 ? -0.468 7.371 -4.851 1.00 77.06 93 ASP A C 1
ATOM 737 O O . ASP A 1 93 ? -1.625 7.777 -4.868 1.00 77.06 93 ASP A O 1
ATOM 741 N N . VAL A 1 94 ? 0.555 8.177 -5.149 1.00 68.31 94 VAL A N 1
ATOM 742 C CA . VAL A 1 94 ? 0.385 9.563 -5.603 1.00 68.31 94 VAL A CA 1
ATOM 743 C C . VAL A 1 94 ? 0.111 9.624 -7.106 1.00 68.31 94 VAL A C 1
ATOM 745 O O . VAL A 1 94 ? -0.528 10.569 -7.551 1.00 68.31 94 VAL A O 1
ATOM 748 N N . SER A 1 95 ? 0.563 8.656 -7.914 1.00 63.69 95 SER A N 1
ATOM 749 C CA . SER A 1 95 ? 0.345 8.651 -9.371 1.00 63.69 95 SER A CA 1
ATOM 750 C C . SER A 1 95 ? -1.126 8.461 -9.722 1.00 63.69 95 SER A C 1
ATOM 752 O O . SER A 1 95 ? -1.604 9.130 -10.635 1.00 63.69 95 SER A O 1
ATOM 754 N N . SER A 1 96 ? -1.869 7.649 -8.962 1.00 59.25 96 SER A N 1
ATOM 755 C CA . SER A 1 96 ? -3.327 7.542 -9.127 1.00 59.25 96 SER A CA 1
ATOM 756 C C . SER A 1 96 ? -4.033 8.902 -8.962 1.00 59.25 96 SER A C 1
ATOM 758 O O . SER A 1 96 ? -5.023 9.173 -9.638 1.00 59.25 96 SER A O 1
ATOM 760 N N . GLU A 1 97 ? -3.475 9.801 -8.144 1.00 54.88 97 GLU A N 1
ATOM 761 C CA . GLU A 1 97 ? -3.980 11.159 -7.898 1.00 54.88 97 GLU A CA 1
ATOM 762 C C . GLU A 1 97 ? -3.367 12.212 -8.861 1.00 54.88 97 GLU A C 1
ATOM 764 O O . GLU A 1 97 ? -4.017 13.176 -9.277 1.00 54.88 97 GLU A O 1
ATOM 769 N N . ALA A 1 98 ? -2.101 12.031 -9.257 1.00 51.28 98 ALA A N 1
ATOM 770 C CA . ALA A 1 98 ? -1.285 12.994 -10.002 1.00 51.28 98 ALA A CA 1
ATOM 771 C C . ALA A 1 98 ? -1.380 12.867 -11.533 1.00 51.28 98 ALA A C 1
ATOM 773 O O . ALA A 1 98 ? -1.062 13.835 -12.242 1.00 51.28 98 ALA A O 1
ATOM 774 N N . GLU A 1 99 ? -1.856 11.733 -12.059 1.00 52.41 99 GLU A N 1
ATOM 775 C CA . GLU A 1 99 ? -2.048 11.533 -13.502 1.00 52.41 99 GLU A CA 1
ATOM 776 C C . GLU A 1 99 ? -3.095 12.487 -14.106 1.00 52.41 99 GLU A C 1
ATOM 778 O O . GLU A 1 99 ? -3.027 12.807 -15.295 1.00 52.41 99 GLU A O 1
ATOM 783 N N . VAL A 1 100 ? -4.002 13.056 -13.302 1.00 51.47 100 VAL A N 1
ATOM 784 C CA . VAL A 1 100 ? -5.088 13.906 -13.822 1.00 51.47 100 VAL A CA 1
ATOM 785 C C . VAL A 1 100 ? -4.679 15.378 -14.005 1.00 51.47 100 VAL A C 1
ATOM 787 O O . VAL A 1 100 ? -5.213 16.049 -14.893 1.00 51.47 100 VAL A O 1
ATOM 790 N 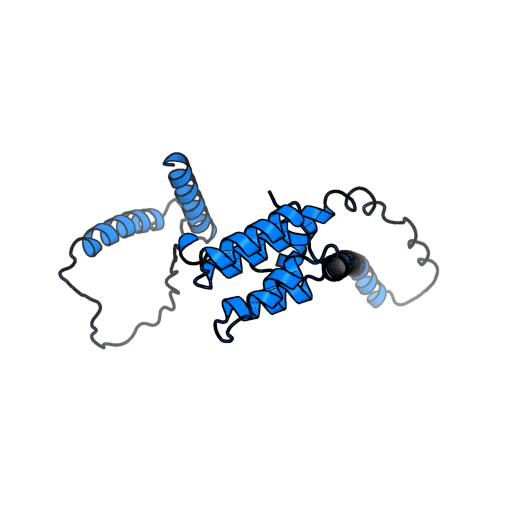N . LYS A 1 101 ? -3.714 15.908 -13.229 1.00 48.97 101 LYS A N 1
ATOM 791 C CA . LYS A 1 101 ? -3.455 17.370 -13.179 1.00 48.97 101 LYS A CA 1
ATOM 792 C C . LYS A 1 101 ? -2.086 17.837 -13.689 1.00 48.97 101 LYS A C 1
ATOM 794 O O . LYS A 1 101 ? -1.976 19.002 -14.063 1.00 48.97 101 LYS A O 1
ATOM 799 N N . LYS A 1 102 ? -1.059 16.975 -13.749 1.00 52.53 102 LYS A N 1
ATOM 800 C CA . LYS A 1 102 ? 0.322 17.387 -14.104 1.00 52.53 102 LYS A CA 1
ATOM 801 C C . LYS A 1 102 ? 0.828 16.867 -15.453 1.00 52.53 102 LYS A C 1
ATOM 803 O O . LYS A 1 102 ? 1.522 17.606 -16.150 1.00 52.53 102 LYS A O 1
ATOM 808 N N . LEU A 1 103 ? 0.411 15.669 -15.878 1.00 51.62 103 LEU A N 1
ATOM 809 C CA . LEU A 1 103 ? 0.801 15.109 -17.183 1.00 51.62 103 LEU A CA 1
ATOM 810 C C . LEU A 1 103 ? 0.316 15.955 -18.379 1.00 51.62 103 LEU A C 1
ATOM 812 O O . LEU A 1 103 ? 0.944 15.928 -19.432 1.00 51.62 103 LEU A O 1
ATOM 816 N N . LYS A 1 104 ? -0.744 16.764 -18.216 1.00 51.19 104 LYS A N 1
ATOM 817 C CA . LYS A 1 104 ? -1.240 17.686 -19.258 1.00 51.19 104 LYS A CA 1
ATOM 818 C C . LYS A 1 104 ? -0.487 19.022 -19.358 1.00 51.19 104 LYS A C 1
ATOM 820 O O . LYS A 1 104 ? -0.615 19.670 -20.390 1.00 51.19 104 LYS A O 1
ATOM 825 N N . SER A 1 105 ? 0.274 19.450 -18.342 1.00 53.28 105 SER A N 1
ATOM 826 C CA . SER A 1 105 ? 0.945 20.766 -18.355 1.00 53.28 105 SER A CA 1
ATOM 827 C C . SER A 1 105 ? 2.474 20.698 -18.369 1.00 53.28 105 SER A C 1
ATOM 829 O O . SER A 1 105 ? 3.098 21.603 -18.908 1.00 53.28 105 SER A O 1
ATOM 831 N N . SER A 1 106 ? 3.101 19.648 -17.825 1.00 48.78 106 SER A N 1
ATOM 832 C CA . SER A 1 106 ? 4.565 19.611 -17.649 1.00 48.78 106 SER A CA 1
ATOM 833 C C . SER A 1 106 ? 5.349 18.882 -18.745 1.00 48.78 106 SER A C 1
ATOM 835 O O . SER A 1 106 ? 6.563 18.761 -18.627 1.00 48.78 106 SER A O 1
ATOM 837 N N . MET A 1 107 ? 4.700 18.394 -19.808 1.00 51.53 107 MET A N 1
ATOM 838 C CA . MET A 1 107 ? 5.421 18.099 -21.060 1.00 51.53 107 MET A CA 1
ATOM 839 C C . MET A 1 107 ? 5.613 19.354 -21.928 1.00 51.53 107 MET A C 1
ATOM 841 O O . MET A 1 107 ? 6.296 19.293 -22.948 1.00 51.53 107 MET A O 1
ATOM 845 N N . GLY A 1 108 ? 5.096 20.507 -21.477 1.00 50.38 108 GLY A N 1
ATOM 846 C CA . GLY A 1 108 ? 5.635 21.822 -21.809 1.00 50.38 108 GLY A CA 1
ATOM 847 C C . GLY A 1 108 ? 7.017 21.977 -21.180 1.00 50.38 108 GLY A C 1
ATOM 848 O O . GLY A 1 108 ? 7.165 22.555 -20.110 1.00 50.38 108 GLY A O 1
ATOM 849 N N . LEU A 1 109 ? 8.013 21.380 -21.830 1.00 45.34 109 LEU A N 1
ATOM 850 C CA . LEU A 1 109 ? 9.416 21.699 -21.626 1.00 45.34 109 LEU A CA 1
ATOM 851 C C . LEU A 1 109 ? 9.579 23.174 -22.001 1.00 45.34 109 LEU A C 1
ATOM 853 O O . LEU A 1 109 ? 9.465 23.508 -23.181 1.00 45.34 109 LEU A O 1
ATOM 857 N N . ASP A 1 110 ? 9.791 24.042 -21.011 1.00 40.62 110 ASP A N 1
ATOM 858 C CA . ASP A 1 110 ? 10.196 25.423 -21.251 1.00 40.62 110 ASP A CA 1
ATOM 859 C C . ASP A 1 110 ? 11.427 25.399 -22.159 1.00 40.62 110 ASP A C 1
ATOM 861 O O . ASP A 1 110 ? 12.511 24.924 -21.808 1.00 40.62 110 ASP A O 1
ATOM 865 N N . ALA A 1 111 ? 11.192 25.833 -23.391 1.00 46.19 111 ALA A N 1
ATOM 866 C CA . ALA A 1 111 ? 12.148 25.895 -24.468 1.00 46.19 111 ALA A CA 1
ATOM 867 C C . ALA A 1 111 ? 13.121 27.045 -24.210 1.00 46.19 111 ALA A C 1
ATOM 869 O O . ALA A 1 111 ? 13.071 28.044 -24.908 1.00 46.19 111 ALA A O 1
ATOM 870 N N . GLU A 1 112 ? 13.977 26.944 -23.194 1.00 47.16 112 GLU A N 1
ATOM 871 C CA . GLU A 1 112 ? 15.003 27.961 -22.959 1.00 47.16 112 GLU A CA 1
ATOM 872 C C . GLU A 1 112 ? 16.150 27.439 -22.080 1.00 47.16 112 GLU A C 1
ATOM 874 O O . GLU A 1 112 ? 16.313 27.784 -20.914 1.00 47.16 112 GLU A O 1
ATOM 879 N N . SER A 1 113 ? 17.019 26.611 -22.664 1.00 46.56 113 SER A N 1
ATOM 880 C CA . SER A 1 113 ? 18.435 26.618 -22.265 1.00 46.56 113 SER A CA 1
ATOM 881 C C . SER A 1 113 ? 19.385 26.267 -23.416 1.00 46.56 113 SER A C 1
ATOM 883 O O . SER A 1 113 ? 20.435 25.668 -23.186 1.00 46.56 113 SER A O 1
ATOM 885 N N . ASP A 1 114 ? 19.033 26.639 -24.652 1.00 43.00 114 ASP A N 1
ATOM 886 C CA . ASP A 1 114 ? 19.904 26.468 -25.831 1.00 43.00 114 ASP A CA 1
ATOM 887 C C . ASP A 1 114 ? 20.855 27.666 -26.052 1.00 43.00 114 ASP A C 1
ATOM 889 O O . ASP A 1 114 ? 21.568 27.764 -27.046 1.00 43.00 114 ASP A O 1
ATOM 893 N N . VAL A 1 115 ? 20.916 28.599 -25.094 1.00 46.53 115 VAL A N 1
ATOM 894 C CA . VAL A 1 115 ? 21.788 29.781 -25.161 1.00 46.53 115 VAL A CA 1
ATOM 895 C C . VAL A 1 115 ? 22.964 29.631 -24.199 1.00 46.53 115 VAL A C 1
ATOM 897 O O . VAL A 1 115 ? 23.088 30.346 -23.211 1.00 46.53 115 VAL A O 1
ATOM 900 N N . ALA A 1 116 ? 23.845 28.676 -24.494 1.00 47.16 116 ALA A N 1
ATOM 901 C CA . ALA A 1 116 ? 25.217 28.679 -23.981 1.00 47.16 116 ALA A CA 1
ATOM 902 C C . ALA A 1 116 ? 26.198 27.940 -24.914 1.00 47.16 116 ALA A C 1
ATOM 904 O O . ALA A 1 116 ? 27.140 27.307 -24.444 1.00 47.16 116 ALA A O 1
ATOM 905 N N . LEU A 1 117 ? 25.999 28.015 -26.239 1.00 47.94 117 LEU A N 1
ATOM 906 C CA . LEU A 1 117 ? 26.940 27.473 -27.236 1.00 47.94 117 LEU A CA 1
ATOM 907 C C . LEU A 1 117 ? 27.724 28.562 -27.985 1.00 47.94 117 LEU A C 1
ATOM 909 O O . LEU A 1 117 ? 28.088 28.396 -29.145 1.00 47.94 117 LEU A O 1
ATOM 913 N N . SER A 1 118 ? 28.037 29.688 -27.342 1.00 47.75 118 SER A N 1
ATOM 914 C CA . SER A 1 118 ? 28.996 30.629 -27.924 1.00 47.75 118 SER A CA 1
ATOM 915 C C . SER A 1 118 ? 30.203 30.797 -27.016 1.00 47.75 118 SER A C 1
ATOM 917 O O . SER A 1 118 ? 30.071 31.302 -25.905 1.00 47.75 118 SER A O 1
ATOM 919 N N . MET A 1 119 ? 31.360 30.450 -27.582 1.00 55.53 119 MET A N 1
ATOM 920 C CA . MET A 1 119 ? 32.727 30.630 -27.087 1.00 55.53 119 MET A CA 1
ATOM 921 C C . MET A 1 119 ? 33.239 29.510 -26.175 1.00 55.53 119 MET A C 1
ATOM 923 O O . MET A 1 119 ? 32.851 29.424 -25.021 1.00 55.53 119 MET A O 1
ATOM 927 N N . VAL A 1 120 ? 34.166 28.687 -26.689 1.00 51.03 120 VAL A N 1
ATOM 928 C CA . VAL A 1 120 ? 35.575 28.619 -26.234 1.00 51.03 120 VAL A CA 1
ATOM 929 C C . VAL A 1 120 ? 36.375 27.660 -27.140 1.00 51.03 120 VAL A C 1
ATOM 931 O O . VAL A 1 120 ? 35.934 26.559 -27.459 1.00 51.03 120 VAL A O 1
ATOM 934 N N . SER A 1 121 ? 37.553 28.135 -27.558 1.00 61.44 121 SER A N 1
ATOM 935 C CA . SER A 1 121 ? 38.556 27.498 -28.423 1.00 61.44 121 SER A CA 1
ATOM 936 C C . SER A 1 121 ? 39.460 26.498 -27.676 1.00 61.44 121 SER A C 1
ATOM 938 O O . SER A 1 121 ? 39.717 26.664 -26.487 1.00 61.44 121 SER A O 1
ATOM 940 N N . ASP A 1 122 ? 39.983 25.524 -28.432 1.00 55.19 122 ASP A N 1
ATOM 941 C CA . ASP A 1 122 ? 41.211 24.723 -28.237 1.00 55.19 122 ASP A CA 1
ATOM 942 C C . ASP A 1 122 ? 41.359 23.759 -27.041 1.00 55.19 122 ASP A C 1
ATOM 944 O O . ASP A 1 122 ? 42.000 24.052 -26.035 1.00 55.19 122 ASP A O 1
ATOM 948 N N . ASN A 1 123 ? 40.876 22.519 -27.232 1.00 55.50 123 ASN A N 1
ATOM 949 C CA . ASN A 1 123 ? 41.491 21.274 -26.722 1.00 55.50 123 ASN A CA 1
ATOM 950 C C . ASN A 1 123 ? 40.817 20.027 -27.347 1.00 55.50 123 ASN A C 1
ATOM 952 O O . ASN A 1 123 ? 40.047 19.306 -26.709 1.00 55.50 123 ASN A O 1
ATOM 956 N N . THR A 1 124 ? 41.088 19.774 -28.630 1.00 62.56 124 THR A N 1
ATOM 957 C CA . THR A 1 124 ? 40.341 18.874 -29.538 1.00 62.56 124 THR A CA 1
ATOM 958 C C . THR A 1 124 ? 40.130 17.437 -29.028 1.00 62.56 124 THR A C 1
ATOM 960 O O . THR A 1 124 ? 39.083 16.846 -29.283 1.00 62.56 124 THR A O 1
ATOM 963 N N . GLN A 1 125 ? 41.051 16.865 -28.243 1.00 58.53 125 GLN A N 1
ATOM 964 C CA . GLN A 1 125 ? 40.899 15.496 -27.712 1.00 58.53 125 GLN A CA 1
ATOM 965 C C . GLN A 1 125 ? 40.006 15.401 -26.463 1.00 58.53 125 GLN A C 1
ATOM 967 O O . GLN A 1 125 ? 39.244 14.444 -26.337 1.00 58.53 125 GLN A O 1
ATOM 972 N N . ARG A 1 126 ? 40.043 16.397 -25.566 1.00 58.28 126 ARG A N 1
ATOM 973 C CA . ARG A 1 126 ? 39.121 16.472 -24.414 1.00 58.28 126 ARG A CA 1
ATOM 974 C C . ARG A 1 126 ? 37.747 16.998 -24.822 1.00 58.28 126 ARG A C 1
ATOM 976 O O . ARG A 1 126 ? 36.748 16.582 -24.251 1.00 58.28 126 ARG A O 1
ATOM 983 N N . LEU A 1 127 ? 37.692 17.853 -25.844 1.00 56.75 127 LEU A N 1
ATOM 984 C CA . LEU A 1 127 ? 36.444 18.280 -26.472 1.00 56.75 127 LEU A CA 1
ATOM 985 C C . LEU A 1 127 ? 35.734 17.113 -27.152 1.00 56.75 127 LEU A C 1
ATOM 987 O O . LEU A 1 127 ? 34.537 16.986 -26.974 1.00 56.75 127 LEU A O 1
ATOM 991 N N . THR A 1 128 ? 36.434 16.220 -27.858 1.00 64.00 128 THR A N 1
ATOM 992 C CA . THR A 1 128 ? 35.769 15.076 -28.513 1.00 64.00 128 THR A CA 1
ATOM 993 C C . THR A 1 128 ? 35.116 14.137 -27.489 1.00 64.00 128 THR A C 1
ATOM 995 O O . THR A 1 128 ? 33.976 13.719 -27.677 1.00 64.00 128 THR A O 1
ATOM 998 N N . SER A 1 129 ? 35.787 13.839 -26.368 1.00 65.50 129 SER A N 1
ATOM 999 C CA . SER A 1 129 ? 35.189 13.023 -25.301 1.00 65.50 129 SER A CA 1
ATOM 1000 C C . SER A 1 129 ? 34.082 13.762 -24.540 1.00 65.50 129 SER A C 1
ATOM 1002 O O . SER A 1 129 ? 33.051 13.156 -24.253 1.00 65.50 129 SER A O 1
ATOM 1004 N N . ALA A 1 130 ? 34.243 15.065 -24.279 1.00 62.22 130 ALA A N 1
ATOM 1005 C CA . ALA A 1 130 ? 33.204 15.896 -23.674 1.00 62.22 130 ALA A CA 1
ATOM 1006 C C . ALA A 1 130 ? 31.961 15.985 -24.574 1.00 62.22 130 ALA A C 1
ATOM 1008 O O . ALA A 1 130 ? 30.864 15.703 -24.103 1.00 62.22 130 ALA A O 1
ATOM 1009 N N . VAL A 1 131 ? 32.128 16.253 -25.871 1.00 69.44 131 VAL A N 1
ATOM 1010 C CA . VAL A 1 131 ? 31.060 16.313 -26.884 1.00 69.44 131 VAL A CA 1
ATOM 1011 C C . VAL A 1 131 ? 30.331 14.975 -27.015 1.00 69.44 131 VAL A C 1
ATOM 1013 O O . VAL A 1 131 ? 29.107 14.965 -27.087 1.00 69.44 131 VAL A O 1
ATOM 1016 N N . ASN A 1 132 ? 31.036 13.844 -26.938 1.00 71.38 132 ASN A N 1
ATOM 1017 C CA . ASN A 1 132 ? 30.398 12.522 -26.930 1.00 71.38 132 ASN A CA 1
ATOM 1018 C C . ASN A 1 132 ? 29.620 12.234 -25.632 1.00 71.38 132 ASN A C 1
ATOM 1020 O O . ASN A 1 132 ? 28.626 11.510 -25.654 1.00 71.38 132 ASN A O 1
ATOM 1024 N N . SER A 1 133 ? 30.055 12.793 -24.499 1.00 76.88 133 SER A N 1
ATOM 1025 C CA . SER A 1 133 ? 29.379 12.636 -23.204 1.00 76.88 133 SER A CA 1
ATOM 1026 C C . SER A 1 133 ? 28.258 13.651 -22.960 1.00 76.88 133 SER A C 1
ATOM 1028 O O . SER A 1 133 ? 27.422 13.423 -22.090 1.00 76.88 133 SER A O 1
ATOM 1030 N N . LEU A 1 134 ? 28.196 14.747 -23.727 1.00 80.38 134 LEU A N 1
ATOM 1031 C CA . LEU A 1 134 ? 27.179 15.792 -23.575 1.00 80.38 134 LEU A CA 1
ATOM 1032 C C . LEU A 1 134 ? 25.746 15.252 -23.725 1.00 80.38 134 LEU A C 1
ATOM 1034 O O . LEU A 1 134 ? 24.947 15.517 -22.827 1.00 80.38 134 LEU A O 1
ATOM 1038 N N . PRO A 1 135 ? 25.407 14.436 -24.745 1.00 82.81 135 PRO A N 1
ATOM 1039 C CA . PRO A 1 135 ? 24.078 13.829 -24.840 1.00 82.81 135 PRO A CA 1
ATOM 1040 C C . PRO A 1 135 ? 23.737 12.955 -23.625 1.00 82.81 135 PRO A C 1
ATOM 1042 O O . PRO A 1 135 ? 22.616 12.986 -23.126 1.00 82.81 135 PRO A O 1
ATOM 1045 N N . GLN A 1 136 ? 24.721 12.214 -23.101 1.00 80.56 136 GLN A N 1
ATOM 1046 C CA . GLN A 1 136 ? 24.542 11.366 -21.917 1.00 80.56 136 GLN A CA 1
ATOM 1047 C C . GLN A 1 136 ? 24.333 12.200 -20.645 1.00 80.56 136 GLN A C 1
ATOM 1049 O O . GLN A 1 136 ? 23.517 11.844 -19.796 1.00 80.56 136 GLN A O 1
ATOM 1054 N N . LEU A 1 137 ? 25.048 13.320 -20.510 1.00 79.69 137 LEU A N 1
ATOM 1055 C CA . LEU A 1 137 ? 24.890 14.255 -19.397 1.00 79.69 137 LEU A CA 1
ATOM 1056 C C . LEU A 1 137 ? 23.550 14.992 -19.459 1.00 79.69 137 LEU A C 1
ATOM 1058 O O . LEU A 1 137 ? 22.915 15.152 -18.418 1.00 79.69 137 LEU A O 1
ATOM 1062 N N . MET A 1 138 ? 23.096 15.388 -20.652 1.00 81.19 138 MET A N 1
ATOM 1063 C CA . MET A 1 138 ? 21.769 15.980 -20.846 1.00 81.19 138 MET A CA 1
ATOM 1064 C C . MET A 1 138 ? 20.663 14.996 -20.469 1.00 81.19 138 MET A C 1
ATOM 1066 O O . MET A 1 138 ? 19.762 15.363 -19.719 1.00 81.19 138 MET A O 1
ATOM 1070 N N . GLU A 1 139 ? 20.761 13.736 -20.899 1.00 84.06 139 GLU A N 1
ATOM 1071 C CA . GLU A 1 139 ? 19.775 12.717 -20.532 1.00 84.06 139 GLU A CA 1
ATOM 1072 C C . GLU A 1 139 ? 19.796 12.421 -19.026 1.00 84.06 139 GLU A C 1
ATOM 1074 O O . GLU A 1 139 ? 18.749 12.361 -18.382 1.00 84.06 139 GLU A O 1
ATOM 1079 N N . LYS A 1 140 ? 20.984 12.326 -18.417 1.00 81.06 140 LYS A N 1
ATOM 1080 C CA . LYS A 1 140 ? 21.104 12.153 -16.964 1.00 81.06 140 LYS A CA 1
ATOM 1081 C C . LYS A 1 140 ? 20.511 13.336 -16.195 1.00 81.06 140 LYS A C 1
ATOM 1083 O O . LYS A 1 140 ? 19.844 13.120 -15.186 1.00 81.06 140 LYS A O 1
ATOM 1088 N N . LYS A 1 141 ? 20.722 14.569 -16.668 1.00 83.56 141 LYS A N 1
ATOM 1089 C CA . LYS A 1 141 ? 20.100 15.770 -16.097 1.00 83.56 141 LYS A CA 1
ATOM 1090 C C . LYS A 1 141 ? 18.577 15.701 -16.214 1.00 83.56 141 LYS A C 1
ATOM 1092 O O . LYS A 1 141 ? 17.897 15.872 -15.211 1.00 83.56 141 LYS A O 1
ATOM 1097 N N . ARG A 1 142 ? 18.051 15.346 -17.390 1.00 85.44 142 ARG A N 1
ATOM 1098 C CA . ARG A 1 142 ? 16.609 15.177 -17.622 1.00 85.44 142 ARG A CA 1
ATOM 1099 C C . ARG A 1 142 ? 15.982 14.176 -16.646 1.00 85.44 142 ARG A C 1
ATOM 1101 O O . ARG A 1 142 ? 14.910 14.437 -16.104 1.00 85.44 142 ARG A O 1
ATOM 1108 N N . LEU A 1 143 ? 16.651 13.049 -16.393 1.00 81.00 143 LEU A N 1
ATOM 1109 C CA . LEU A 1 143 ? 16.203 12.056 -15.409 1.00 81.00 143 LEU A CA 1
ATOM 1110 C C . LEU A 1 143 ? 16.194 12.621 -13.980 1.00 81.00 143 LEU A C 1
ATOM 1112 O O . LEU A 1 143 ? 15.236 12.399 -13.241 1.00 81.00 143 LEU A O 1
ATOM 1116 N N . ILE A 1 144 ? 17.222 13.381 -13.593 1.00 87.50 144 ILE A N 1
ATOM 1117 C CA . ILE A 1 144 ? 17.278 14.043 -12.279 1.00 87.50 144 ILE A CA 1
ATOM 1118 C C . ILE A 1 144 ? 16.142 15.061 -12.131 1.00 87.50 144 ILE A C 1
ATOM 1120 O O . ILE A 1 144 ? 15.460 15.064 -11.104 1.00 87.50 144 ILE A O 1
ATOM 1124 N N . ASP A 1 145 ? 15.899 15.885 -13.149 1.00 82.12 145 ASP A N 1
ATOM 1125 C CA . ASP A 1 145 ? 14.849 16.908 -13.131 1.00 82.12 145 ASP A CA 1
ATOM 1126 C C . ASP A 1 145 ? 13.453 16.266 -13.016 1.00 82.12 145 ASP A C 1
ATOM 1128 O O . ASP A 1 145 ? 12.601 16.718 -12.240 1.00 82.12 145 ASP A O 1
ATOM 1132 N N . MET A 1 146 ? 13.243 15.138 -13.704 1.00 81.69 146 MET A N 1
ATOM 1133 C CA . MET A 1 146 ? 12.029 14.331 -13.575 1.00 81.69 146 MET A CA 1
ATOM 1134 C C . MET A 1 146 ? 11.849 13.804 -12.145 1.00 81.69 146 MET A C 1
ATOM 1136 O O . MET A 1 146 ? 10.810 14.050 -11.529 1.00 81.69 146 MET A O 1
ATOM 1140 N N . HIS A 1 147 ? 12.851 13.115 -11.587 1.00 84.75 147 HIS A N 1
ATOM 1141 C CA . HIS A 1 147 ? 12.763 12.565 -10.231 1.00 84.75 147 HIS A CA 1
ATOM 1142 C C . HIS A 1 147 ? 12.592 13.655 -9.169 1.00 84.75 147 HIS A C 1
ATOM 1144 O O . HIS A 1 147 ? 11.826 13.462 -8.227 1.00 84.75 147 HIS A O 1
ATOM 1150 N N . THR A 1 148 ? 13.228 14.815 -9.344 1.00 84.75 148 THR A N 1
ATOM 1151 C CA . THR A 1 148 ? 13.070 15.981 -8.459 1.00 84.75 148 THR A CA 1
ATOM 1152 C C . THR A 1 148 ? 11.631 16.495 -8.484 1.00 84.75 148 THR A C 1
ATOM 1154 O O . THR A 1 148 ? 11.045 16.779 -7.436 1.00 84.75 148 THR A O 1
ATOM 1157 N N . THR A 1 149 ? 11.019 16.546 -9.669 1.00 81.12 149 THR A N 1
ATOM 1158 C CA . THR A 1 149 ? 9.617 16.951 -9.836 1.00 81.12 149 THR A CA 1
ATOM 1159 C C . THR A 1 149 ? 8.658 15.965 -9.170 1.00 81.12 149 THR A C 1
ATOM 1161 O O . THR A 1 149 ? 7.737 16.390 -8.465 1.00 81.12 149 THR A O 1
ATOM 1164 N N . ILE A 1 150 ? 8.884 14.660 -9.360 1.00 83.00 150 ILE A N 1
ATOM 1165 C CA . ILE A 1 150 ? 8.082 13.595 -8.742 1.00 83.00 150 ILE A CA 1
ATOM 1166 C C . ILE A 1 150 ? 8.230 13.644 -7.218 1.00 83.00 150 ILE A C 1
ATOM 1168 O O . ILE A 1 150 ? 7.230 13.699 -6.511 1.00 83.00 150 ILE A O 1
ATOM 1172 N N . ALA A 1 151 ? 9.460 13.704 -6.704 1.00 84.69 151 ALA A N 1
ATOM 1173 C CA . ALA A 1 151 ? 9.728 13.757 -5.269 1.00 84.69 151 ALA A CA 1
ATOM 1174 C C . ALA A 1 151 ? 9.089 14.987 -4.609 1.00 84.69 151 ALA A C 1
ATOM 1176 O O . ALA A 1 151 ? 8.501 14.874 -3.537 1.00 84.69 151 ALA A O 1
ATOM 1177 N N . THR A 1 152 ? 9.135 16.148 -5.269 1.00 85.31 152 THR A N 1
ATOM 1178 C CA . THR A 1 152 ? 8.475 17.367 -4.775 1.00 85.31 152 THR A CA 1
ATOM 1179 C C . THR A 1 152 ? 6.953 17.211 -4.746 1.00 85.31 152 THR A C 1
ATOM 1181 O O . THR A 1 152 ? 6.306 17.650 -3.798 1.00 85.31 152 THR A O 1
ATOM 1184 N N . ALA A 1 153 ? 6.363 16.573 -5.764 1.00 82.31 153 ALA A N 1
ATOM 1185 C CA . ALA A 1 153 ? 4.926 16.299 -5.792 1.00 82.31 153 ALA A CA 1
ATOM 1186 C C . ALA A 1 153 ? 4.506 15.339 -4.669 1.00 82.31 153 ALA A C 1
ATOM 1188 O O . ALA A 1 153 ? 3.549 15.631 -3.956 1.00 82.31 153 ALA A O 1
ATOM 1189 N N . ILE A 1 154 ? 5.263 14.255 -4.471 1.00 85.38 154 ILE A N 1
ATOM 1190 C CA . ILE A 1 154 ? 5.055 13.298 -3.377 1.00 85.38 154 ILE A CA 1
ATOM 1191 C C . ILE A 1 154 ? 5.158 14.006 -2.024 1.00 85.38 154 ILE A C 1
ATOM 1193 O O . ILE A 1 154 ? 4.259 13.880 -1.200 1.00 85.38 154 ILE A O 1
ATOM 1197 N N . LEU A 1 155 ? 6.204 14.810 -1.804 1.00 86.19 155 LEU A N 1
ATOM 1198 C CA . LEU A 1 155 ? 6.397 15.536 -0.547 1.00 86.19 155 LEU A CA 1
ATOM 1199 C C . LEU A 1 155 ? 5.229 16.481 -0.241 1.00 86.19 155 LEU A C 1
ATOM 1201 O O . LEU A 1 155 ? 4.816 16.597 0.912 1.00 86.19 155 LEU A O 1
ATOM 1205 N N . ASN A 1 156 ? 4.698 17.156 -1.262 1.00 85.25 156 ASN A N 1
ATOM 1206 C CA . ASN A 1 156 ? 3.529 18.012 -1.099 1.00 85.25 156 ASN A CA 1
ATOM 1207 C C . ASN A 1 156 ? 2.278 17.198 -0.751 1.00 85.25 156 ASN A C 1
ATOM 1209 O O . ASN A 1 156 ? 1.545 17.627 0.133 1.00 85.25 156 ASN A O 1
ATOM 1213 N N . SER A 1 157 ? 2.073 16.035 -1.384 1.00 83.75 157 SER A N 1
ATOM 1214 C CA . SER A 1 157 ? 0.945 15.141 -1.081 1.00 83.75 157 SER A CA 1
ATOM 1215 C C . SER A 1 157 ? 1.008 14.602 0.355 1.00 83.75 157 SER A C 1
ATOM 1217 O O . SER A 1 157 ? 0.034 14.718 1.100 1.00 83.75 157 SER A O 1
ATOM 1219 N N . ILE A 1 158 ? 2.187 14.139 0.794 1.00 87.00 158 ILE A N 1
ATOM 1220 C CA . ILE A 1 158 ? 2.423 13.694 2.179 1.00 87.00 158 ILE A CA 1
ATOM 1221 C C . ILE A 1 158 ? 2.048 14.803 3.164 1.00 87.00 158 ILE A C 1
ATOM 1223 O O . ILE A 1 158 ? 1.299 14.562 4.107 1.00 87.00 158 ILE A O 1
ATOM 1227 N N . LYS A 1 159 ? 2.520 16.034 2.923 1.00 88.19 159 LYS A N 1
ATOM 1228 C CA . LYS A 1 159 ? 2.239 17.181 3.798 1.00 88.19 159 LYS A CA 1
ATOM 1229 C C . LYS A 1 159 ? 0.772 17.602 3.784 1.00 88.19 159 LYS A C 1
ATOM 1231 O O . LYS A 1 159 ? 0.252 17.961 4.834 1.00 88.19 159 LYS A O 1
ATOM 1236 N N . SER A 1 160 ? 0.115 17.600 2.622 1.00 86.31 160 SER A N 1
ATOM 1237 C CA . SER A 1 160 ? -1.289 18.014 2.522 1.00 86.31 160 SER A CA 1
ATOM 1238 C C . SER A 1 160 ? -2.239 17.018 3.175 1.00 86.31 160 SER A C 1
ATOM 1240 O O . SER A 1 160 ? -3.236 17.440 3.744 1.00 86.31 160 SER A O 1
ATOM 1242 N N . ARG A 1 161 ? -1.926 15.718 3.106 1.00 87.06 161 ARG A N 1
ATOM 1243 C CA . ARG A 1 161 ? -2.750 14.639 3.672 1.00 87.06 161 ARG A CA 1
ATOM 1244 C C . ARG A 1 161 ? -2.328 14.240 5.089 1.00 87.06 161 ARG A C 1
ATOM 1246 O O . ARG A 1 161 ? -3.053 13.492 5.732 1.00 87.06 161 ARG A O 1
ATOM 1253 N N . ARG A 1 162 ? -1.191 14.744 5.585 1.00 90.12 162 ARG A N 1
ATOM 1254 C CA . ARG A 1 162 ? -0.561 14.329 6.853 1.00 90.12 162 ARG A CA 1
ATOM 1255 C C . ARG A 1 162 ? -0.367 12.811 6.951 1.00 90.12 162 ARG A C 1
ATOM 1257 O O . ARG A 1 162 ? -0.669 12.196 7.972 1.00 90.12 162 ARG A O 1
ATOM 1264 N N . LEU A 1 163 ? 0.122 12.200 5.867 1.00 88.12 163 LEU A N 1
ATOM 1265 C CA . LEU A 1 163 ? 0.334 10.744 5.795 1.00 88.12 163 LEU A CA 1
ATOM 1266 C C . LEU A 1 163 ? 1.327 10.233 6.849 1.00 88.12 163 LEU A C 1
ATOM 1268 O O . LEU A 1 163 ? 1.293 9.063 7.208 1.00 88.12 163 LEU A O 1
ATOM 1272 N N . ASP A 1 164 ? 2.174 11.117 7.373 1.00 90.50 164 ASP A N 1
ATOM 1273 C CA . ASP A 1 164 ? 3.065 10.847 8.495 1.00 90.50 164 ASP A CA 1
ATOM 1274 C C . ASP A 1 164 ? 2.315 10.411 9.756 1.00 90.50 164 ASP A C 1
ATOM 1276 O O . ASP A 1 164 ? 2.717 9.447 10.404 1.00 90.50 164 ASP A O 1
ATOM 1280 N N . SER A 1 165 ? 1.187 11.060 10.056 1.00 90.31 165 SER A N 1
ATOM 1281 C CA . SER A 1 165 ? 0.352 10.707 11.209 1.00 90.31 165 SER A CA 1
ATOM 1282 C C . SER A 1 165 ? -0.369 9.369 11.012 1.00 90.31 165 SER A C 1
ATOM 1284 O O . SER A 1 165 ? -0.494 8.596 11.961 1.00 90.31 165 SER A O 1
ATOM 1286 N N . PHE A 1 166 ? -0.819 9.079 9.785 1.00 90.38 166 PHE A N 1
ATOM 1287 C CA . PHE A 1 166 ? -1.446 7.795 9.447 1.00 90.38 166 PHE A CA 1
ATOM 1288 C C . PHE A 1 166 ? -0.449 6.645 9.573 1.00 90.38 166 PHE A C 1
ATOM 1290 O O . PHE A 1 166 ? -0.722 5.682 10.283 1.00 90.38 166 PHE A O 1
ATOM 1297 N N . PHE A 1 167 ? 0.731 6.784 8.969 1.00 90.44 167 PHE A N 1
ATOM 1298 C CA . PHE A 1 167 ? 1.780 5.771 9.029 1.00 90.44 167 PHE A CA 1
ATOM 1299 C C . PHE A 1 167 ? 2.213 5.454 10.464 1.00 90.44 167 PHE A C 1
ATOM 1301 O O . PHE A 1 167 ? 2.299 4.286 10.829 1.00 90.44 167 PHE A O 1
ATOM 1308 N N . GLU A 1 168 ? 2.472 6.474 11.294 1.00 89.12 168 GLU A N 1
ATOM 1309 C CA . GLU A 1 168 ? 2.899 6.258 12.684 1.00 89.12 168 GLU A CA 1
ATOM 1310 C C . GLU A 1 168 ? 1.849 5.461 13.469 1.00 89.12 168 GLU A C 1
ATOM 1312 O O . GLU A 1 168 ? 2.174 4.542 14.228 1.00 89.12 168 GLU A O 1
ATOM 1317 N N . LEU A 1 169 ? 0.572 5.794 13.271 1.00 87.44 169 LEU A N 1
ATOM 1318 C CA . LEU A 1 169 ? -0.519 5.124 13.958 1.00 87.44 169 LEU A CA 1
ATOM 1319 C C . LEU A 1 169 ? -0.718 3.691 13.451 1.00 87.44 169 LEU A C 1
ATOM 1321 O O . LEU A 1 169 ? -0.900 2.782 14.261 1.00 87.44 169 LEU A O 1
ATOM 1325 N N . GLU A 1 170 ? -0.632 3.472 12.141 1.00 89.50 170 GLU A N 1
ATOM 1326 C CA . GLU A 1 170 ? -0.725 2.149 11.521 1.00 89.50 170 GLU A CA 1
ATOM 1327 C C . GLU A 1 170 ? 0.425 1.229 11.944 1.00 89.50 170 GLU A C 1
ATOM 1329 O O . GLU A 1 170 ? 0.177 0.089 12.339 1.00 89.50 170 GLU A O 1
ATOM 1334 N N . GLU A 1 171 ? 1.666 1.722 11.963 1.00 87.75 171 GLU A N 1
ATOM 1335 C CA . GLU A 1 171 ? 2.832 0.954 12.416 1.00 87.75 171 GLU A CA 1
ATOM 1336 C C . GLU A 1 171 ? 2.679 0.551 13.891 1.00 87.75 171 GLU A C 1
ATOM 1338 O O . GLU A 1 171 ? 2.960 -0.587 14.293 1.00 87.75 171 GLU A O 1
ATOM 1343 N N . LYS A 1 172 ? 2.146 1.459 14.714 1.00 87.44 172 LYS A N 1
ATOM 1344 C CA . LYS A 1 172 ? 1.849 1.176 16.120 1.00 87.44 172 LYS A CA 1
ATOM 1345 C C . LYS A 1 172 ? 0.768 0.100 16.279 1.00 87.44 172 LYS A C 1
ATOM 1347 O O . LYS A 1 172 ? 0.899 -0.756 17.154 1.00 87.44 172 LYS A O 1
ATOM 1352 N N . VAL A 1 173 ? -0.264 0.113 15.434 1.00 86.06 173 VAL A N 1
ATOM 1353 C CA . VAL A 1 173 ? -1.319 -0.915 15.399 1.00 86.06 173 VAL A CA 1
ATOM 1354 C C . VAL A 1 173 ? -0.751 -2.265 14.945 1.00 86.06 173 VAL A C 1
ATOM 1356 O O . VAL A 1 173 ? -0.951 -3.280 15.615 1.00 86.06 173 VAL A O 1
ATOM 1359 N N . MET A 1 174 ? 0.004 -2.289 13.846 1.00 85.94 174 MET A N 1
ATOM 1360 C CA . MET A 1 174 ? 0.529 -3.519 13.244 1.00 85.94 174 MET A CA 1
ATOM 1361 C C . MET A 1 174 ? 1.631 -4.177 14.077 1.00 85.94 174 MET A C 1
ATOM 1363 O O . MET A 1 174 ? 1.720 -5.404 14.125 1.00 85.94 174 MET A O 1
ATOM 1367 N N . SER A 1 175 ? 2.450 -3.387 14.777 1.00 84.12 175 SER A N 1
ATOM 1368 C CA . SER A 1 175 ? 3.519 -3.910 15.637 1.00 84.12 175 SER A CA 1
ATOM 1369 C C . SER A 1 175 ? 3.002 -4.640 16.882 1.00 84.12 175 SER A C 1
ATOM 1371 O O . SER A 1 175 ? 3.806 -5.264 17.579 1.00 84.12 175 SER A O 1
ATOM 1373 N N . LYS A 1 176 ? 1.694 -4.559 17.196 1.00 73.00 176 LYS A N 1
ATOM 1374 C CA . LYS A 1 176 ? 1.031 -5.150 18.384 1.00 73.00 176 LYS A CA 1
ATOM 1375 C C . LYS A 1 176 ? 1.739 -4.860 19.717 1.00 73.00 176 LYS A C 1
ATOM 1377 O O . LYS A 1 176 ? 1.478 -5.507 20.727 1.00 73.00 176 LYS A O 1
ATOM 1382 N N . SER A 1 177 ? 2.654 -3.893 19.721 1.00 59.22 177 SER A N 1
ATOM 1383 C CA . SER A 1 177 ? 3.603 -3.638 20.808 1.00 59.22 177 SER A CA 1
ATOM 1384 C C . SER A 1 177 ? 3.089 -2.572 21.773 1.00 59.22 177 SER A C 1
ATOM 1386 O O . SER A 1 177 ? 3.717 -2.275 22.785 1.00 59.22 177 SER A O 1
ATOM 1388 N N . SER A 1 178 ? 1.940 -1.970 21.473 1.00 55.97 178 SER A N 1
ATOM 1389 C CA . SER A 1 178 ? 1.284 -0.958 22.292 1.00 55.97 178 SER A CA 1
ATOM 1390 C C . SER A 1 178 ? -0.219 -1.185 22.245 1.00 55.97 178 SER A C 1
ATOM 1392 O O . SER A 1 178 ? -0.769 -1.385 21.166 1.00 55.97 178 SER A O 1
ATOM 1394 N N . SER A 1 179 ? -0.899 -1.094 23.387 1.00 60.28 179 SER A N 1
ATOM 1395 C CA . SER A 1 179 ? -2.343 -0.862 23.422 1.00 60.28 179 SER A CA 1
ATOM 1396 C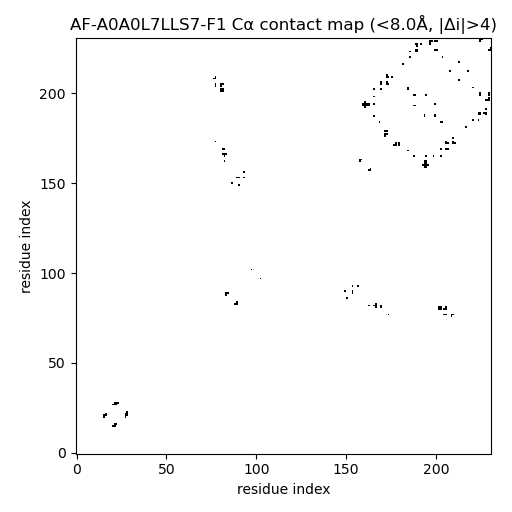 C . SER A 1 179 ? -2.610 0.475 22.731 1.00 60.28 179 SER A C 1
ATOM 1398 O O . SER A 1 179 ? -2.457 1.537 23.340 1.00 60.28 179 SER A O 1
ATOM 1400 N N . VAL A 1 180 ? -2.888 0.439 21.429 1.00 63.50 180 VAL A N 1
ATOM 1401 C CA . VAL A 1 180 ? -3.267 1.634 20.685 1.00 63.50 180 VAL A CA 1
ATOM 1402 C C . VAL A 1 180 ? -4.575 2.111 21.279 1.00 63.50 180 VAL A C 1
ATOM 1404 O O . VAL A 1 180 ? -5.564 1.384 21.304 1.00 63.50 180 VAL A O 1
ATOM 1407 N N . GLU A 1 181 ? -4.557 3.326 21.812 1.00 68.00 181 GLU A N 1
ATOM 1408 C CA . GLU A 1 181 ? -5.763 3.942 22.328 1.00 68.00 181 GLU A CA 1
ATOM 1409 C C . GLU A 1 181 ? -6.714 4.155 21.150 1.00 68.00 181 GLU A C 1
ATOM 1411 O O . GLU A 1 181 ? -6.415 4.945 20.253 1.00 68.00 181 GLU A O 1
ATOM 1416 N N . SER A 1 182 ? -7.871 3.487 21.165 1.00 74.38 182 SER A N 1
ATOM 1417 C CA . SER A 1 182 ? -8.938 3.642 20.161 1.00 74.38 182 SER A CA 1
ATOM 1418 C C . SER A 1 182 ? -9.285 5.123 19.939 1.00 74.38 182 SER A C 1
ATOM 1420 O O . SER A 1 182 ? -9.664 5.534 18.847 1.00 74.38 182 SER A O 1
ATOM 1422 N N . LYS A 1 183 ? -9.068 5.952 20.969 1.00 80.12 183 LYS A N 1
ATOM 1423 C CA . LYS A 1 183 ? -9.198 7.409 20.942 1.00 80.12 183 LYS A CA 1
ATOM 1424 C C . LYS A 1 183 ? -8.312 8.087 19.889 1.00 80.12 183 LYS A C 1
ATOM 1426 O O . LYS A 1 183 ? -8.819 8.923 19.156 1.00 80.12 183 LYS A O 1
ATOM 1431 N N . ALA A 1 184 ? -7.034 7.722 19.780 1.00 84.94 184 ALA A N 1
ATOM 1432 C CA . ALA A 1 184 ? -6.114 8.355 18.829 1.00 84.94 184 ALA A CA 1
ATOM 1433 C C . ALA A 1 184 ? -6.522 8.085 17.370 1.00 84.94 184 ALA A C 1
ATOM 1435 O O . ALA A 1 184 ? -6.413 8.964 16.520 1.00 84.94 184 ALA A O 1
ATOM 1436 N N . VAL A 1 185 ? -7.051 6.886 17.101 1.00 85.75 185 VAL A N 1
ATOM 1437 C CA . VAL A 1 185 ? -7.584 6.503 15.784 1.00 85.75 185 VAL A CA 1
ATOM 1438 C C . VAL A 1 185 ? -8.848 7.300 15.461 1.00 85.75 185 VAL A C 1
ATOM 1440 O O . VAL A 1 185 ? -8.958 7.857 14.372 1.00 85.75 185 VAL A O 1
ATOM 1443 N N . ILE A 1 186 ? -9.777 7.421 16.415 1.00 86.12 186 ILE A N 1
ATOM 1444 C CA . ILE A 1 186 ? -11.005 8.216 16.241 1.00 86.12 186 ILE A CA 1
ATOM 1445 C C . ILE A 1 186 ? -10.680 9.696 16.014 1.00 86.12 186 ILE A C 1
ATOM 1447 O O . ILE A 1 186 ? -11.285 10.320 15.141 1.00 86.12 186 ILE A O 1
ATOM 1451 N N . ASP A 1 187 ? -9.736 10.251 16.774 1.00 88.44 187 ASP A N 1
ATOM 1452 C CA . ASP A 1 187 ? -9.344 11.657 16.667 1.00 88.44 187 ASP A CA 1
ATOM 1453 C C . ASP A 1 187 ? -8.750 11.952 15.273 1.00 88.44 187 ASP A C 1
ATOM 1455 O O . ASP A 1 187 ? -9.099 12.966 14.666 1.00 88.44 187 ASP A O 1
ATOM 1459 N N . LEU A 1 188 ? -7.938 11.039 14.717 1.00 87.69 188 LEU A N 1
ATOM 1460 C CA . LEU A 1 188 ? -7.370 11.182 13.370 1.00 87.69 188 LEU A CA 1
ATOM 1461 C C . LEU A 1 188 ? -8.421 11.017 12.256 1.00 87.69 188 LEU A C 1
ATOM 1463 O O . LEU A 1 188 ? -8.413 11.780 11.293 1.00 87.69 188 LEU A O 1
ATOM 1467 N N . ILE A 1 189 ? -9.363 10.075 12.394 1.00 87.81 189 ILE A N 1
ATOM 1468 C CA . ILE A 1 189 ? -10.477 9.898 11.439 1.00 87.81 189 ILE A CA 1
ATOM 1469 C C . ILE A 1 189 ? -11.399 11.127 11.438 1.00 87.81 189 ILE A C 1
ATOM 1471 O O . ILE A 1 189 ? -11.865 11.570 10.384 1.00 87.81 189 ILE A O 1
ATOM 1475 N N . SER A 1 190 ? -11.640 11.704 12.615 1.00 86.38 190 SER A N 1
ATOM 1476 C CA . SER A 1 190 ? -12.542 12.846 12.786 1.00 86.38 190 SER A CA 1
ATOM 1477 C C . SER A 1 190 ? -11.937 14.175 12.322 1.00 86.38 190 SER A C 1
ATOM 1479 O O . SER A 1 190 ? -12.679 15.137 12.132 1.00 86.38 190 SER A O 1
ATOM 1481 N N . ASP A 1 191 ? -10.616 14.260 12.130 1.00 87.19 191 ASP A N 1
ATOM 1482 C CA . ASP A 1 191 ? -9.961 15.484 11.664 1.00 87.19 191 ASP A CA 1
ATOM 1483 C C . ASP A 1 191 ? -10.340 15.770 10.191 1.00 87.19 191 ASP A C 1
ATOM 1485 O O . ASP A 1 191 ? -10.019 14.981 9.297 1.00 87.19 191 ASP A O 1
ATOM 1489 N N . PRO A 1 192 ? -11.014 16.898 9.886 1.00 81.50 192 PRO A N 1
ATOM 1490 C CA . PRO A 1 192 ? -11.387 17.253 8.515 1.00 81.50 192 PRO A CA 1
ATOM 1491 C C . PRO A 1 192 ? -10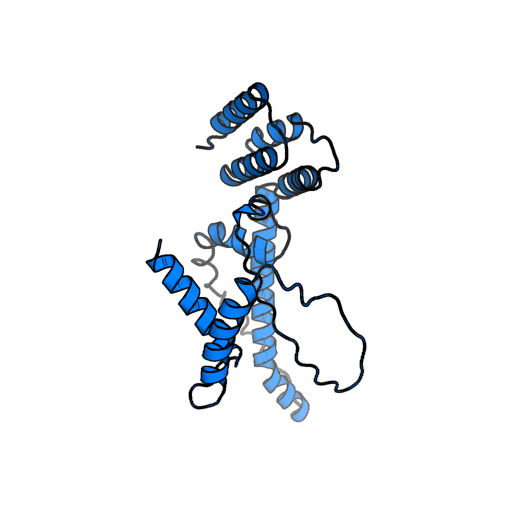.193 17.695 7.654 1.00 81.50 192 PRO A C 1
ATOM 1493 O O . PRO A 1 192 ? -10.330 17.837 6.443 1.00 81.50 192 PRO A O 1
ATOM 1496 N N . THR A 1 193 ? -9.034 17.954 8.265 1.00 83.25 193 THR A N 1
ATOM 1497 C CA . THR A 1 193 ? -7.813 18.410 7.585 1.00 83.25 193 THR A CA 1
ATOM 1498 C C . THR A 1 193 ? -6.793 17.298 7.345 1.00 83.25 193 THR A C 1
ATOM 1500 O O . THR A 1 193 ? -5.773 17.557 6.705 1.00 83.25 193 THR A O 1
ATOM 1503 N N . ALA A 1 194 ? -7.043 16.088 7.854 1.00 84.56 194 ALA A N 1
ATOM 1504 C CA . ALA A 1 194 ? -6.140 14.949 7.745 1.00 84.56 194 ALA A CA 1
ATOM 1505 C C . ALA A 1 194 ? -6.707 13.876 6.807 1.00 84.56 194 ALA A C 1
ATOM 1507 O O . ALA A 1 194 ? -7.836 13.418 6.984 1.00 84.56 194 ALA A O 1
ATOM 1508 N N . GLY A 1 195 ? -5.879 13.444 5.857 1.00 84.88 195 GLY A N 1
ATOM 1509 C CA . GLY A 1 195 ? -6.163 12.340 4.947 1.00 84.88 195 GLY A CA 1
ATOM 1510 C C . GLY A 1 195 ? -7.312 12.586 3.971 1.00 84.88 195 GLY A C 1
ATOM 1511 O O . GLY A 1 195 ? -8.046 13.572 4.032 1.00 84.88 195 GLY A O 1
ATOM 1512 N N . THR A 1 196 ? -7.448 11.655 3.037 1.00 87.62 196 THR A N 1
ATOM 1513 C CA . THR A 1 196 ? -8.649 11.487 2.214 1.00 87.62 196 THR A CA 1
ATOM 1514 C C . THR A 1 196 ? -9.627 10.524 2.895 1.00 87.62 196 THR A C 1
ATOM 1516 O O . THR A 1 196 ? -9.280 9.862 3.873 1.00 87.62 196 THR A O 1
ATOM 1519 N N . GLU A 1 197 ? -10.849 10.416 2.374 1.00 86.88 197 GLU A N 1
ATOM 1520 C CA . GLU A 1 197 ? -11.833 9.412 2.817 1.00 86.88 197 GLU A CA 1
ATOM 1521 C C . GLU A 1 197 ? -11.256 7.986 2.730 1.00 86.88 197 GLU A C 1
ATOM 1523 O O . GLU A 1 197 ? -11.416 7.177 3.643 1.00 86.88 197 GLU A O 1
ATOM 1528 N N . GLU A 1 198 ? -10.482 7.706 1.676 1.00 87.12 198 GLU A N 1
ATOM 1529 C CA . GLU A 1 198 ? -9.830 6.411 1.477 1.00 87.12 198 GLU A CA 1
ATOM 1530 C C . GLU A 1 198 ? -8.766 6.123 2.550 1.00 87.12 198 GLU A C 1
ATOM 1532 O O . GLU A 1 198 ? -8.683 5.003 3.051 1.00 87.12 198 GLU A O 1
ATOM 1537 N N . ASP A 1 199 ? -7.988 7.129 2.959 1.00 89.50 199 ASP A N 1
ATOM 1538 C CA . ASP A 1 199 ? -6.954 6.979 3.998 1.00 89.50 199 ASP A CA 1
ATOM 1539 C C . ASP A 1 199 ? -7.570 6.671 5.364 1.00 89.50 199 ASP A C 1
ATOM 1541 O O . ASP A 1 199 ? -7.077 5.823 6.110 1.00 89.50 199 ASP A O 1
ATOM 1545 N N . LYS A 1 200 ? -8.695 7.323 5.671 1.00 90.19 200 LYS A N 1
ATOM 1546 C CA . LYS A 1 200 ? -9.461 7.090 6.901 1.00 90.19 200 LYS A CA 1
ATOM 1547 C C . LYS A 1 200 ? -10.060 5.688 6.927 1.00 90.19 200 LYS A C 1
ATOM 1549 O O . LYS A 1 200 ? -9.987 5.011 7.954 1.00 90.19 200 LYS A O 1
ATOM 1554 N N . MET A 1 201 ? -10.597 5.235 5.794 1.00 89.69 201 MET A N 1
ATOM 1555 C CA . MET A 1 201 ? -11.127 3.881 5.656 1.00 89.69 201 MET A CA 1
ATOM 1556 C C . MET A 1 201 ? -10.018 2.827 5.790 1.00 89.69 201 MET A C 1
ATOM 1558 O O . MET A 1 201 ? -10.173 1.868 6.546 1.00 89.69 201 MET A O 1
ATOM 1562 N N . ARG A 1 202 ? -8.870 3.019 5.122 1.00 91.25 202 ARG A N 1
ATOM 1563 C CA . ARG A 1 202 ? -7.693 2.136 5.241 1.00 91.25 202 ARG A CA 1
ATOM 1564 C C . ARG A 1 202 ? -7.248 1.990 6.692 1.00 91.25 202 ARG A C 1
ATOM 1566 O O . ARG A 1 202 ? -7.123 0.863 7.172 1.00 91.25 202 ARG A O 1
ATOM 1573 N N . LEU A 1 203 ? -7.090 3.112 7.397 1.00 90.19 203 LEU A N 1
ATOM 1574 C CA . LEU A 1 203 ? -6.695 3.137 8.805 1.00 90.19 203 LEU A CA 1
ATOM 1575 C C . LEU A 1 203 ? -7.657 2.324 9.681 1.00 90.19 203 LEU A C 1
ATOM 1577 O O . LEU A 1 203 ? -7.219 1.520 10.507 1.00 90.19 203 LEU A O 1
ATOM 1581 N N . PHE A 1 204 ? -8.967 2.499 9.487 1.00 89.88 204 PHE A N 1
ATOM 1582 C CA . PHE A 1 204 ? -9.970 1.742 10.232 1.00 89.88 204 PHE A CA 1
ATOM 1583 C C . PHE A 1 204 ? -9.914 0.240 9.926 1.00 89.88 204 PHE A C 1
ATOM 1585 O O . PHE A 1 204 ? -9.940 -0.569 10.854 1.00 89.88 204 PHE A O 1
ATOM 1592 N N . ILE A 1 205 ? -9.783 -0.147 8.654 1.00 90.19 205 ILE A N 1
ATOM 1593 C CA . ILE A 1 205 ? -9.684 -1.561 8.267 1.00 90.19 205 ILE A CA 1
ATOM 1594 C C . ILE A 1 205 ? -8.431 -2.200 8.879 1.00 90.19 205 ILE A C 1
ATOM 1596 O O . ILE A 1 205 ? -8.517 -3.297 9.428 1.00 90.19 205 ILE A O 1
ATOM 1600 N N . ILE A 1 206 ? -7.280 -1.522 8.846 1.00 90.19 206 ILE A N 1
ATOM 1601 C CA . ILE A 1 206 ? -6.045 -2.015 9.480 1.00 90.19 206 ILE A CA 1
ATOM 1602 C C . ILE A 1 206 ? -6.257 -2.200 10.984 1.00 90.19 206 ILE A C 1
ATOM 1604 O O . ILE A 1 206 ? -5.895 -3.245 11.531 1.00 90.19 206 ILE A O 1
ATOM 1608 N N . TYR A 1 207 ? -6.880 -1.220 11.644 1.00 88.75 207 TYR A N 1
ATOM 1609 C CA . TYR A 1 207 ? -7.205 -1.292 13.067 1.00 88.75 207 TYR A CA 1
ATOM 1610 C C . TYR A 1 207 ? -8.113 -2.481 13.397 1.00 88.75 207 TYR A C 1
ATOM 1612 O O . TYR A 1 207 ? -7.797 -3.244 14.313 1.00 88.75 207 TYR A O 1
ATOM 1620 N N . TYR A 1 208 ? -9.172 -2.686 12.612 1.00 88.31 208 TYR A N 1
ATOM 1621 C CA . TYR A 1 208 ? -10.117 -3.792 12.764 1.00 88.31 208 TYR A CA 1
ATOM 1622 C C . TYR A 1 208 ? -9.484 -5.167 12.509 1.00 88.31 208 TYR A C 1
ATOM 1624 O O . TYR A 1 208 ? -9.788 -6.129 13.205 1.00 88.31 208 TYR A O 1
ATOM 1632 N N . LEU A 1 209 ? -8.578 -5.279 11.533 1.00 87.81 209 LEU A N 1
ATOM 1633 C CA . LEU A 1 209 ? -7.888 -6.538 11.231 1.00 87.81 209 LEU A CA 1
ATOM 1634 C C . LEU A 1 209 ? -6.838 -6.909 12.287 1.00 87.81 209 LEU A C 1
ATOM 1636 O O . LEU A 1 209 ? -6.522 -8.088 12.459 1.00 87.81 209 LEU A O 1
ATOM 1640 N N . CYS A 1 210 ? -6.256 -5.915 12.960 1.00 84.38 210 CYS A N 1
ATOM 1641 C CA . CYS A 1 210 ? -5.149 -6.117 13.896 1.00 84.38 210 CYS A CA 1
ATOM 1642 C C . CYS A 1 210 ? -5.580 -6.158 15.371 1.00 84.38 210 CYS A C 1
ATOM 1644 O O . CYS A 1 210 ? -4.818 -6.687 16.188 1.00 84.38 210 CYS A O 1
ATOM 1646 N N . THR A 1 211 ? -6.765 -5.632 15.704 1.00 81.81 211 THR A N 1
ATOM 1647 C CA . THR A 1 211 ? -7.294 -5.506 17.073 1.00 81.81 211 THR A CA 1
ATOM 1648 C C . THR A 1 211 ? -8.686 -6.125 17.176 1.00 81.81 211 THR A C 1
ATOM 1650 O O . THR A 1 211 ? -9.507 -5.954 16.282 1.00 81.81 211 THR A O 1
ATOM 1653 N N . ASP A 1 212 ? -8.990 -6.780 18.298 1.00 77.38 212 ASP A N 1
ATOM 1654 C CA . ASP A 1 212 ? -10.346 -7.248 18.598 1.00 77.38 212 ASP A CA 1
ATOM 1655 C C . ASP A 1 212 ? -11.230 -6.057 19.015 1.00 77.38 212 ASP A C 1
ATOM 1657 O O . ASP A 1 212 ? -11.245 -5.650 20.178 1.00 77.38 212 ASP A O 1
ATOM 1661 N N . VAL A 1 213 ? -11.939 -5.462 18.053 1.00 80.00 213 VAL A N 1
ATOM 1662 C CA . VAL A 1 213 ? -12.813 -4.299 18.283 1.00 80.00 213 VAL A CA 1
ATOM 1663 C C . VAL A 1 213 ? -14.163 -4.751 18.842 1.00 80.00 213 VAL A C 1
ATOM 1665 O O . VAL A 1 213 ? -14.817 -5.631 18.282 1.00 80.00 213 VAL A O 1
ATOM 1668 N N . SER A 1 214 ? -14.610 -4.132 19.937 1.00 84.06 214 SER A N 1
ATOM 1669 C CA . SER A 1 214 ? -15.943 -4.393 20.495 1.00 84.06 214 SER A CA 1
ATOM 1670 C C . SER A 1 214 ? -17.063 -3.765 19.649 1.00 84.06 214 SER A C 1
ATOM 1672 O O . SER A 1 214 ? -16.866 -2.739 19.002 1.00 84.06 214 SER A O 1
ATOM 1674 N N . GLU A 1 215 ? -18.275 -4.326 19.697 1.00 85.00 215 GLU A N 1
ATOM 1675 C CA . GLU A 1 215 ? -19.457 -3.792 18.983 1.00 85.00 215 GLU A CA 1
ATOM 1676 C C . GLU A 1 215 ? -19.752 -2.313 19.312 1.00 85.00 215 GLU A C 1
ATOM 1678 O O . GLU A 1 215 ? -20.180 -1.537 18.455 1.00 85.00 215 GLU A O 1
ATOM 1683 N N . ASP A 1 216 ? -19.495 -1.895 20.554 1.00 83.25 216 ASP A N 1
ATOM 1684 C CA . ASP A 1 216 ? -19.698 -0.511 20.992 1.00 83.25 216 ASP A CA 1
ATOM 1685 C C . ASP A 1 216 ? -18.622 0.443 20.457 1.00 83.25 216 ASP A C 1
ATOM 1687 O O . ASP A 1 216 ? -18.892 1.625 20.239 1.00 83.25 216 ASP A O 1
ATOM 1691 N N . GLU A 1 217 ? -17.395 -0.038 20.257 1.00 83.31 217 GLU A N 1
ATOM 1692 C CA . GLU A 1 217 ? -16.339 0.728 19.593 1.00 83.31 217 GLU A CA 1
ATOM 1693 C C . GLU A 1 217 ? -16.580 0.797 18.091 1.00 83.31 217 GLU A C 1
ATOM 1695 O O . GLU A 1 217 ? -16.463 1.879 17.518 1.00 83.31 217 GLU A O 1
ATOM 1700 N N . TYR A 1 218 ? -17.007 -0.307 17.475 1.00 85.81 218 TYR A N 1
ATOM 1701 C CA . TYR A 1 218 ? -17.356 -0.357 16.059 1.00 85.81 218 TYR A CA 1
ATOM 1702 C C . TYR A 1 218 ? -18.388 0.717 15.698 1.00 85.81 218 TYR A C 1
ATOM 1704 O O . TYR A 1 218 ? -18.140 1.524 14.809 1.00 85.81 218 TYR A O 1
ATOM 1712 N N . LYS A 1 219 ? -19.480 0.833 16.465 1.00 87.31 219 LYS A N 1
ATOM 1713 C CA . LYS A 1 219 ? -20.503 1.876 16.248 1.00 87.31 219 LYS A CA 1
ATOM 1714 C C . LYS A 1 219 ? -19.971 3.303 16.391 1.00 87.31 219 LYS A C 1
ATOM 1716 O O . LYS A 1 219 ? -20.468 4.218 15.737 1.00 87.31 219 LYS A O 1
ATOM 1721 N N . LYS A 1 220 ? -18.973 3.524 17.255 1.00 86.56 220 LYS A N 1
ATOM 1722 C CA . LYS A 1 220 ? -18.326 4.842 17.389 1.00 86.56 220 LYS A CA 1
ATOM 1723 C C . LYS A 1 220 ? -17.482 5.163 16.160 1.00 86.56 220 LYS A C 1
ATOM 1725 O O . LYS A 1 220 ? -17.539 6.293 15.682 1.00 86.56 220 LYS A O 1
ATOM 1730 N N . PHE A 1 221 ? -16.731 4.186 15.653 1.00 85.44 221 PHE A N 1
ATOM 1731 C CA . PHE A 1 221 ? -15.966 4.332 14.416 1.00 85.44 221 PHE A CA 1
ATOM 1732 C C . PHE A 1 221 ? -16.876 4.526 13.205 1.00 85.44 221 PHE A C 1
ATOM 1734 O O . PHE A 1 221 ? -16.624 5.418 12.407 1.00 85.44 221 PHE A O 1
ATOM 1741 N N . GLU A 1 222 ? -17.969 3.771 13.118 1.00 86.19 222 GLU A N 1
ATOM 1742 C CA . GLU A 1 222 ? -18.984 3.910 12.073 1.00 86.19 222 GLU A CA 1
ATOM 1743 C C . GLU A 1 222 ? -19.564 5.334 12.055 1.00 86.19 222 GLU A C 1
ATOM 1745 O O . GLU A 1 222 ? -19.565 5.993 11.018 1.00 86.19 222 GLU A O 1
ATOM 1750 N N . GLY A 1 223 ? -19.956 5.869 13.218 1.00 86.19 223 GLY A N 1
ATOM 1751 C CA . GLY A 1 223 ? -20.439 7.248 13.323 1.00 86.19 223 GLY A CA 1
ATOM 1752 C C . GLY A 1 223 ? -19.393 8.299 12.928 1.00 86.19 223 GLY A C 1
ATOM 1753 O O . GLY A 1 223 ? -19.738 9.293 12.287 1.00 86.19 223 GLY A O 1
ATOM 1754 N N . ALA A 1 224 ? -18.120 8.083 13.274 1.00 85.75 224 ALA A N 1
ATOM 1755 C CA . ALA A 1 224 ? -17.026 8.976 12.889 1.00 85.75 224 ALA A CA 1
ATOM 1756 C C . ALA A 1 224 ? -16.727 8.920 11.379 1.00 85.75 224 ALA A C 1
ATOM 1758 O O . ALA A 1 224 ? -16.484 9.959 10.768 1.00 85.75 224 ALA A O 1
ATOM 1759 N N . LEU A 1 225 ? -16.792 7.733 10.771 1.00 86.69 225 LEU A N 1
ATOM 1760 C CA . LEU A 1 225 ? -16.580 7.523 9.337 1.00 86.69 225 LEU A CA 1
ATOM 1761 C C . LEU A 1 225 ? -17.731 8.094 8.501 1.00 86.69 225 LEU A C 1
ATOM 1763 O O . LEU A 1 225 ? -17.471 8.815 7.540 1.00 86.69 225 LEU A O 1
ATOM 1767 N N . MET A 1 226 ? -18.985 7.889 8.920 1.00 85.12 226 MET A N 1
ATOM 1768 C CA . MET A 1 226 ? -20.144 8.522 8.276 1.00 85.12 226 MET A CA 1
ATOM 1769 C C . MET A 1 226 ? -20.056 10.051 8.342 1.00 85.12 226 MET A C 1
ATOM 1771 O O . MET A 1 226 ? -20.344 10.736 7.363 1.00 85.12 226 MET A O 1
ATOM 1775 N N . ALA A 1 227 ? -19.624 10.607 9.480 1.00 83.94 227 ALA A N 1
ATOM 1776 C CA . ALA A 1 227 ? -19.407 12.048 9.617 1.00 83.94 227 ALA A CA 1
ATOM 1777 C C . ALA A 1 227 ? -18.255 12.566 8.736 1.00 83.94 227 ALA A C 1
ATOM 1779 O O . ALA A 1 227 ? -18.247 13.739 8.362 1.00 83.94 227 ALA A O 1
ATOM 1780 N N . ALA A 1 228 ? -17.303 11.698 8.394 1.00 80.38 228 ALA A N 1
ATOM 1781 C CA . ALA A 1 228 ? -16.194 11.980 7.493 1.00 80.38 228 ALA A CA 1
ATOM 1782 C C . ALA A 1 228 ? -16.519 11.707 6.009 1.00 80.38 228 ALA A C 1
ATOM 1784 O O . ALA A 1 228 ? -15.595 11.752 5.202 1.00 80.38 228 ALA A O 1
ATOM 1785 N N . ASN A 1 229 ? -17.789 11.453 5.650 1.00 81.12 229 ASN A N 1
ATOM 1786 C CA . ASN A 1 229 ? -18.257 11.089 4.300 1.00 81.12 229 ASN A CA 1
ATOM 1787 C C . ASN A 1 229 ? -17.616 9.818 3.716 1.00 81.12 229 ASN A C 1
ATOM 1789 O O . ASN A 1 229 ? -17.544 9.661 2.502 1.00 81.12 229 ASN A O 1
ATOM 1793 N N . CYS A 1 230 ? -17.152 8.904 4.564 1.00 74.31 230 CYS A N 1
ATOM 1794 C CA . CYS A 1 230 ? -16.686 7.601 4.104 1.00 74.31 230 CYS A CA 1
ATOM 1795 C C . CYS A 1 230 ? -17.911 6.689 3.889 1.00 74.31 230 CYS A C 1
ATOM 1797 O O . CYS A 1 230 ? -18.632 6.429 4.855 1.00 74.31 230 CYS A O 1
ATOM 1799 N N . ASP A 1 231 ? -18.153 6.267 2.642 1.00 64.31 231 ASP A N 1
ATOM 1800 C CA . ASP A 1 231 ? -19.255 5.370 2.221 1.00 64.31 231 ASP A CA 1
ATOM 1801 C C . ASP A 1 231 ? -18.924 3.881 2.456 1.00 64.31 231 ASP A C 1
ATOM 1803 O O . ASP A 1 231 ? -17.727 3.509 2.351 1.00 64.31 231 ASP A O 1
#

Secondary structure (DSSP, 8-state):
-HHHHHHHHHHHHHHHIIIII--TTSTHHHHHHHHHHHHHHHHS-TT----S-------------PPP----GGG-SSTTTS---SHHHHHHHHHHHHTTTTTTTTT----------------HHHHHHHHHHHHHHHHHHHHHHHHHHHHHHHHHHHHHHTHHHHHHHHHHHHT--S---HHHHHHHHH-TTSS-HHHHHHHHHHHHHHS---HHHHHHHHHHHHHTT--

Foldseek 3Di:
DVVVVVVVVVVVVVVCVVVVQDDPPDCSVVVVVVVVVVCVVPVVCPPDPPPDDDDDDDDDDPPPPDDDDDDDCVVPPLVVLADDDDLVVLLVVCCVVVVPPDVVPVVPPPPDDPPPPDDDDDDVVVCVVCVVCVVVVVVVVVVVVVSVVSVVSSVVVCVQQVVVLLNVLLCVLQVVPDPRDLVSLLVQLQDLRHHALSSNVSSVVSNVVRDPDDPVSVVSSVVSSVNSVND

Organism: Operophtera brumata (NCBI:txid104452)

pLDDT: mean 70.75, std 17.09, range [33.06, 91.25]

Nearest PDB structures (foldseek):
  6xmd-assembly1_A  TM=6.039E-01  e=5.753E-03  Thermochaetoides thermophila
  6xjl-assembly1_A  TM=5.935E-01  e=1.028E-02  Thermochaetoides thermophila
  6xm1-assembly2_C  TM=5.944E-01  e=1.142E-02  Thermochaetoides thermophila
  5buz-assembly2_D  TM=5.723E-01  e=8.477E-02  Thermochaetoides thermophila DSM 1495